Protein AF-A0A7R9VUB7-F1 (afdb_monomer_lite)

Sequence (190 aa):
GGRPLWEADIFDEVYPTSLVRYRFDIENKCFAAPPVTLSARAPEFPSIPQQLSTRMTRFCYPVGTHTDIIAPEGEKGSGPPGSILKIDADNPEHNEVFCFEPYEFPGEVIFVPKVGADVTDPKQEDCGYIINFVTNPHDKTTDLLVFDVEGSGKLEEGPVSRIRLPTFIPHGLHGCWADGVTFDFEQASG

Organism: NCBI:txid2749911

Secondary structure (DSSP, 8-state):
-PPPGGGS-GGGG-PPP--EEEEEETTTTEEEEEEEE--SS-EEEEE--GGGTTS--SEEEEEEESS-----TT---PPPEEEEEEEESS-GGG-EEEEPPTT-EEEEEEEEEPTT--TTSTTSTT-EEEEEEEEETTTTEEEEEEEE-SSSSTTTT--SEEEE-SS-----------TT----HHHHT-

Structure (mmCIF, N/CA/C/O backbone):
data_AF-A0A7R9VUB7-F1
#
_entry.id   AF-A0A7R9VUB7-F1
#
loop_
_atom_site.group_PDB
_atom_site.id
_atom_site.type_symbol
_atom_site.label_atom_id
_atom_site.label_alt_id
_atom_site.label_comp_id
_atom_site.label_asym_id
_atom_site.label_entity_id
_atom_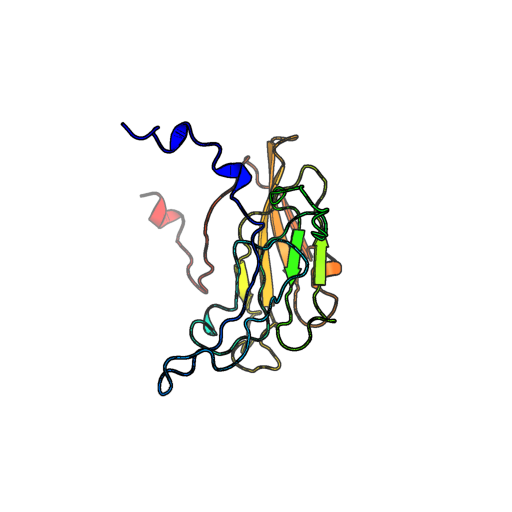site.label_seq_id
_atom_site.pdbx_PDB_ins_code
_atom_site.Cartn_x
_atom_site.Cartn_y
_atom_site.Cartn_z
_atom_site.occupancy
_atom_site.B_iso_or_equiv
_atom_site.auth_seq_id
_atom_site.auth_comp_id
_atom_site.auth_asym_id
_atom_site.auth_atom_id
_atom_site.pdbx_PDB_model_num
ATOM 1 N N . GLY A 1 1 ? 16.445 41.438 -3.288 1.00 45.38 1 GLY A N 1
ATOM 2 C CA . GLY A 1 1 ? 16.347 40.489 -4.408 1.00 45.38 1 GLY A CA 1
ATOM 3 C C . GLY A 1 1 ? 16.535 39.110 -3.839 1.00 45.38 1 GLY A C 1
ATOM 4 O O . GLY A 1 1 ? 17.632 38.826 -3.385 1.00 45.38 1 GLY A O 1
ATOM 5 N N . GLY A 1 2 ? 15.460 38.331 -3.735 1.00 71.69 2 GLY A N 1
ATOM 6 C CA . GLY A 1 2 ? 15.538 36.938 -3.298 1.00 71.69 2 GLY A CA 1
ATOM 7 C C . GLY A 1 2 ? 15.887 36.058 -4.490 1.00 71.69 2 GLY A C 1
ATOM 8 O O . GLY A 1 2 ? 15.390 36.301 -5.590 1.00 71.69 2 GLY A O 1
ATOM 9 N N . ARG A 1 3 ? 16.767 35.083 -4.276 1.00 74.44 3 ARG A N 1
ATOM 10 C CA . ARG A 1 3 ? 17.079 34.053 -5.265 1.00 74.44 3 ARG A CA 1
ATOM 11 C C . ARG A 1 3 ? 15.792 33.271 -5.588 1.00 74.44 3 ARG A C 1
ATOM 13 O O . ARG A 1 3 ? 15.042 32.979 -4.654 1.00 74.44 3 ARG A O 1
ATOM 20 N N . PRO A 1 4 ? 15.486 32.980 -6.860 1.00 73.94 4 PRO A N 1
ATOM 21 C CA . PRO A 1 4 ? 14.283 32.232 -7.190 1.00 73.94 4 PRO A CA 1
ATOM 22 C C . PRO A 1 4 ? 14.353 30.783 -6.687 1.00 73.94 4 PRO A C 1
ATOM 24 O O . PRO A 1 4 ? 15.421 30.177 -6.658 1.00 73.94 4 PRO A O 1
ATOM 27 N N . LEU A 1 5 ? 13.197 30.228 -6.304 1.00 62.31 5 LEU A N 1
ATOM 28 C CA . LEU A 1 5 ? 13.077 28.924 -5.635 1.00 62.31 5 LEU A CA 1
ATOM 29 C C . LEU A 1 5 ? 13.670 27.759 -6.454 1.00 62.31 5 LEU A C 1
ATOM 31 O O . LEU A 1 5 ? 14.198 26.821 -5.878 1.00 62.31 5 LEU A O 1
ATOM 35 N N . TRP A 1 6 ? 13.636 27.838 -7.789 1.00 68.50 6 TRP A N 1
ATOM 36 C CA . TRP A 1 6 ? 14.210 26.818 -8.684 1.00 68.50 6 TRP A CA 1
ATOM 37 C C . TRP A 1 6 ? 15.745 26.822 -8.737 1.00 68.50 6 TRP A C 1
ATOM 39 O O . TRP A 1 6 ? 16.339 25.937 -9.342 1.00 68.50 6 TRP A O 1
ATOM 49 N N . GLU A 1 7 ? 16.394 27.828 -8.149 1.00 72.50 7 GLU A N 1
ATOM 50 C CA . GLU A 1 7 ? 17.847 27.864 -7.966 1.00 72.50 7 GLU A CA 1
ATOM 51 C C . GLU A 1 7 ? 18.263 27.484 -6.538 1.00 72.50 7 GLU A C 1
ATOM 53 O O . GLU A 1 7 ? 19.459 27.394 -6.257 1.00 72.50 7 GLU A O 1
ATOM 58 N N . ALA A 1 8 ? 17.308 27.313 -5.620 1.00 69.81 8 ALA A N 1
ATOM 59 C CA . ALA A 1 8 ? 17.582 26.767 -4.300 1.00 69.81 8 ALA A CA 1
ATOM 60 C C . ALA A 1 8 ? 17.678 25.242 -4.407 1.00 69.81 8 ALA A C 1
ATOM 62 O O . ALA A 1 8 ? 16.852 24.612 -5.068 1.00 69.81 8 ALA A O 1
ATOM 63 N N . ASP A 1 9 ? 18.683 24.654 -3.757 1.00 65.69 9 ASP A N 1
ATOM 64 C CA . ASP A 1 9 ? 18.761 23.203 -3.611 1.00 65.69 9 ASP A CA 1
ATOM 65 C C . ASP A 1 9 ? 17.762 22.764 -2.536 1.00 65.69 9 ASP A C 1
ATOM 67 O O . ASP A 1 9 ? 18.092 22.574 -1.370 1.00 65.69 9 ASP A O 1
ATOM 71 N N . ILE A 1 10 ? 16.487 22.728 -2.923 1.00 65.12 10 ILE A N 1
ATOM 72 C CA . ILE A 1 10 ? 15.384 22.368 -2.028 1.00 65.12 10 ILE A CA 1
ATOM 73 C C . ILE A 1 10 ? 15.385 20.874 -1.698 1.00 65.12 10 ILE A C 1
ATOM 75 O O . ILE A 1 10 ? 14.707 20.466 -0.761 1.00 65.12 10 ILE A O 1
ATOM 79 N N . PHE A 1 11 ? 16.125 20.054 -2.451 1.00 63.88 11 PHE A N 1
ATOM 80 C CA . PHE A 1 11 ? 16.179 18.607 -2.252 1.00 63.88 11 PHE A CA 1
ATOM 81 C C . PHE A 1 11 ? 16.973 18.238 -0.998 1.00 63.88 11 PHE A C 1
ATOM 83 O O . PHE A 1 11 ? 16.621 17.271 -0.324 1.00 63.88 11 PHE A O 1
ATOM 90 N N . ASP A 1 12 ? 17.931 19.080 -0.602 1.00 62.34 12 ASP A N 1
ATOM 91 C CA . ASP A 1 12 ? 18.577 19.011 0.709 1.00 62.34 12 ASP A CA 1
ATOM 92 C C . ASP A 1 12 ? 17.608 19.298 1.871 1.00 62.34 12 ASP A C 1
ATOM 94 O O . ASP A 1 12 ? 17.936 19.032 3.024 1.00 62.34 12 ASP A O 1
ATOM 98 N N . GLU A 1 13 ? 16.408 19.824 1.633 1.00 66.06 13 GLU A N 1
ATOM 99 C CA . GLU A 1 13 ? 15.393 20.059 2.673 1.00 66.06 13 GLU A CA 1
ATOM 100 C C . GLU A 1 13 ? 14.274 19.002 2.663 1.00 66.06 13 GLU A C 1
ATOM 102 O O . GLU A 1 13 ? 13.399 19.015 3.532 1.00 66.06 13 GLU A O 1
ATOM 107 N N . VAL A 1 14 ? 14.301 18.056 1.715 1.00 65.88 14 VAL A N 1
ATOM 108 C CA . VAL A 1 14 ? 13.273 17.015 1.591 1.00 65.88 14 VAL A CA 1
ATOM 109 C C . VAL A 1 14 ? 13.562 15.876 2.563 1.00 65.88 14 VAL A C 1
ATOM 111 O O . VAL A 1 14 ? 14.498 15.091 2.406 1.00 65.88 14 VAL A O 1
ATOM 114 N N . TYR A 1 15 ? 12.709 15.768 3.577 1.00 68.44 15 TYR A N 1
ATOM 115 C CA . TYR A 1 15 ? 12.674 14.609 4.458 1.00 68.44 15 TYR A CA 1
ATOM 116 C C . TYR A 1 15 ? 12.060 13.400 3.736 1.00 68.44 15 TYR A C 1
ATOM 118 O O . TYR A 1 15 ? 11.179 13.582 2.891 1.00 68.44 15 TYR A O 1
ATOM 126 N N . PRO A 1 16 ? 12.475 12.166 4.076 1.00 73.94 16 PRO A N 1
ATOM 127 C CA . PRO A 1 16 ? 11.829 10.968 3.557 1.00 73.94 16 PRO A CA 1
ATOM 128 C C . PRO A 1 16 ? 10.329 10.981 3.858 1.00 73.94 16 PRO A C 1
ATOM 130 O O . PRO A 1 16 ? 9.907 11.420 4.934 1.00 73.94 16 PRO A O 1
ATOM 133 N N . THR A 1 17 ? 9.518 10.469 2.933 1.00 81.94 17 THR A N 1
ATOM 134 C CA . THR A 1 17 ? 8.086 10.303 3.193 1.00 81.94 17 THR A CA 1
ATOM 135 C C . THR A 1 17 ? 7.873 9.343 4.363 1.00 81.94 17 THR A C 1
ATOM 137 O O . THR A 1 17 ? 8.656 8.427 4.607 1.00 81.94 17 THR A O 1
ATOM 140 N N . SER A 1 18 ? 6.824 9.575 5.146 1.00 86.94 18 SER A N 1
ATOM 141 C CA . SER A 1 18 ? 6.462 8.739 6.294 1.00 86.94 18 SER A CA 1
ATOM 142 C C . SER A 1 18 ? 4.947 8.669 6.405 1.00 86.94 18 SER A C 1
ATOM 144 O O . SER A 1 18 ? 4.270 9.686 6.248 1.00 86.94 18 SER A O 1
ATOM 146 N N . LEU A 1 19 ? 4.403 7.491 6.717 1.00 91.00 19 LEU A N 1
ATOM 147 C CA . LEU A 1 19 ? 2.985 7.360 7.039 1.00 91.00 19 LEU A CA 1
ATOM 148 C C . LEU A 1 19 ? 2.795 7.653 8.527 1.00 91.00 19 LEU A C 1
ATOM 150 O O . LEU A 1 19 ? 3.168 6.842 9.373 1.00 91.00 19 LEU A O 1
ATOM 154 N N . VAL A 1 20 ? 2.231 8.817 8.847 1.00 92.62 20 VAL A N 1
ATOM 155 C CA . VAL A 1 20 ? 2.084 9.290 10.230 1.00 92.62 20 VAL A CA 1
ATOM 156 C C . VAL A 1 20 ? 0.611 9.447 10.589 1.00 92.62 20 VAL A C 1
ATOM 158 O O . VAL A 1 20 ? -0.150 10.133 9.906 1.00 92.62 20 VAL A O 1
ATOM 161 N N . ARG A 1 21 ? 0.203 8.839 11.703 1.00 93.19 21 ARG A N 1
ATOM 162 C CA . ARG A 1 21 ? -1.129 8.990 12.286 1.00 93.19 21 ARG A CA 1
ATOM 163 C C . ARG A 1 21 ? -1.134 10.153 13.272 1.00 93.19 21 ARG A C 1
ATOM 165 O O . ARG A 1 21 ? -0.491 10.091 14.320 1.00 93.19 21 ARG A O 1
ATOM 172 N N . TYR A 1 22 ? -1.926 11.175 12.966 1.00 95.56 22 TYR A N 1
ATOM 173 C CA . TYR A 1 22 ? -2.217 12.288 13.867 1.00 95.56 22 TYR A CA 1
ATOM 174 C C . TYR A 1 22 ? -3.582 12.090 14.527 1.00 95.56 22 TYR A C 1
ATOM 176 O O . TYR A 1 22 ? -4.544 11.687 13.874 1.00 95.56 22 TYR A O 1
ATOM 184 N N . ARG A 1 23 ? -3.678 12.384 15.826 1.00 95.56 23 ARG A N 1
ATOM 185 C CA . ARG A 1 23 ? -4.941 12.377 16.575 1.00 95.56 23 ARG A CA 1
ATOM 186 C C . ARG A 1 23 ? -5.158 13.751 17.186 1.00 95.56 23 ARG A C 1
ATOM 188 O O . ARG A 1 23 ? -4.305 14.230 17.929 1.00 95.56 23 ARG A O 1
ATOM 195 N N . PHE A 1 24 ? -6.295 14.363 16.887 1.00 96.94 24 PHE A N 1
ATOM 196 C CA . PHE A 1 24 ? -6.651 15.694 17.368 1.00 96.94 24 PHE A CA 1
ATOM 197 C C . PHE A 1 24 ? -7.813 15.605 18.349 1.00 96.94 24 PHE A C 1
ATOM 199 O O . PHE A 1 24 ? -8.787 14.899 18.096 1.00 96.94 24 PHE A O 1
ATOM 206 N N . ASP A 1 25 ? -7.709 16.347 19.444 1.00 97.19 25 ASP A N 1
ATOM 207 C CA . ASP A 1 25 ? -8.836 16.678 20.302 1.00 97.19 25 ASP A CA 1
ATOM 208 C C . ASP A 1 25 ? -9.382 18.031 19.839 1.00 97.19 25 ASP A C 1
ATOM 210 O O . ASP A 1 25 ? -8.728 19.071 19.971 1.00 97.19 25 ASP A O 1
ATOM 214 N N . ILE A 1 26 ? -10.568 18.000 19.234 1.00 97.19 26 ILE A N 1
ATOM 215 C CA . ILE A 1 26 ? -11.195 19.187 18.648 1.00 97.19 26 ILE A CA 1
ATOM 216 C C . ILE A 1 26 ? -11.670 20.150 19.745 1.00 97.19 26 ILE A C 1
ATOM 218 O O . ILE A 1 26 ? -11.579 21.366 19.564 1.00 97.19 26 ILE A O 1
ATOM 222 N N . GLU A 1 27 ? -12.140 19.632 20.884 1.00 97.69 27 GLU A N 1
ATOM 223 C CA . GLU A 1 27 ? -12.648 20.445 21.994 1.00 97.69 27 GLU A CA 1
ATOM 224 C C . GLU A 1 27 ? -11.506 21.217 22.655 1.00 97.69 27 GLU A C 1
ATOM 226 O O . GLU A 1 27 ? -11.587 22.436 22.837 1.00 97.69 27 GLU A O 1
ATOM 231 N N . ASN A 1 28 ? -10.403 20.520 22.935 1.00 97.06 28 ASN A N 1
ATOM 232 C CA . ASN A 1 28 ? -9.230 21.086 23.597 1.00 97.06 28 ASN A CA 1
ATOM 233 C C . ASN A 1 28 ? -8.225 21.733 22.628 1.00 97.06 28 ASN A C 1
ATOM 235 O O . ASN A 1 28 ? -7.255 22.350 23.072 1.00 97.06 28 ASN A O 1
ATOM 239 N N . LYS A 1 29 ? -8.469 21.646 21.312 1.00 97.31 29 LYS A N 1
ATOM 240 C CA . LYS A 1 29 ? -7.649 22.237 20.236 1.00 97.31 29 LYS A CA 1
ATOM 241 C C . LYS A 1 29 ? -6.176 21.829 20.320 1.00 97.31 29 LYS A C 1
ATOM 243 O O . LYS A 1 29 ? -5.277 22.648 20.122 1.00 97.31 29 LYS A O 1
ATOM 248 N N . CYS A 1 30 ? -5.928 20.564 20.628 1.00 96.56 30 CYS A N 1
ATOM 249 C CA . CYS A 1 30 ? -4.588 20.021 20.811 1.00 96.56 30 CYS A CA 1
ATOM 250 C C . CYS A 1 30 ? -4.467 18.624 20.192 1.00 96.56 30 CYS A C 1
ATOM 252 O O . CYS A 1 30 ? -5.431 18.058 19.673 1.00 96.56 30 CYS A O 1
ATOM 254 N N . PHE A 1 31 ? -3.262 18.057 20.226 1.00 96.50 31 PHE A N 1
ATOM 255 C CA . PHE A 1 31 ? -3.084 16.644 19.915 1.00 96.50 31 PHE A CA 1
ATOM 256 C C . PHE A 1 31 ? -3.652 15.792 21.051 1.00 96.50 31 PHE A C 1
ATOM 258 O O . PHE A 1 31 ? -3.266 15.962 22.206 1.00 96.50 31 PHE A O 1
ATOM 265 N N . ALA A 1 32 ? -4.526 14.844 20.715 1.00 97.06 32 ALA A N 1
ATOM 266 C CA . ALA A 1 32 ? -5.063 13.877 21.673 1.00 97.06 32 ALA A CA 1
ATOM 267 C C . ALA A 1 32 ? -4.009 12.832 22.089 1.00 97.06 32 ALA A C 1
ATOM 269 O O . ALA A 1 32 ? -4.107 12.223 23.149 1.00 97.06 32 ALA A O 1
ATOM 270 N N . ALA A 1 33 ? -3.003 12.609 21.239 1.00 96.00 33 ALA A N 1
ATOM 271 C CA . ALA A 1 33 ? -1.844 11.763 21.497 1.00 96.00 33 ALA A CA 1
ATOM 272 C C . ALA A 1 33 ? -0.663 12.224 20.621 1.00 96.00 33 ALA A C 1
ATOM 274 O O . ALA A 1 33 ? -0.902 12.848 19.581 1.00 96.00 33 ALA A O 1
ATOM 275 N N . PRO A 1 34 ? 0.593 11.906 20.986 1.00 95.50 34 PRO A N 1
ATOM 276 C CA . PRO A 1 34 ? 1.739 12.128 20.108 1.00 95.50 34 PRO A CA 1
ATOM 277 C C . PRO A 1 34 ? 1.536 11.473 18.726 1.00 95.50 34 PRO A C 1
ATOM 279 O O . PRO A 1 34 ? 0.935 10.396 18.663 1.00 95.50 34 PRO A O 1
ATOM 282 N N . PRO A 1 35 ? 2.020 12.086 17.628 1.00 94.00 35 PRO A N 1
ATOM 283 C CA . PRO A 1 35 ? 1.989 11.467 16.305 1.00 94.00 35 PRO A CA 1
ATOM 284 C C . PRO A 1 35 ? 2.690 10.105 16.306 1.00 94.00 35 PRO A C 1
ATOM 286 O O . PRO A 1 35 ? 3.733 9.946 16.940 1.00 94.00 35 PRO A O 1
ATOM 289 N N . VAL A 1 36 ? 2.126 9.136 15.585 1.00 91.56 36 VAL A N 1
ATOM 290 C CA . VAL A 1 36 ? 2.659 7.767 15.509 1.00 91.56 36 VAL A CA 1
ATOM 291 C C . VAL A 1 36 ? 3.018 7.440 14.066 1.00 91.56 36 VAL A C 1
ATOM 293 O O . VAL A 1 36 ? 2.148 7.470 13.196 1.00 91.56 36 VAL A O 1
ATOM 296 N N . THR A 1 37 ? 4.282 7.111 13.811 1.00 90.94 37 THR A N 1
ATOM 297 C CA . THR A 1 37 ? 4.733 6.592 12.513 1.00 90.94 37 THR A CA 1
ATOM 298 C C . THR A 1 37 ? 4.302 5.134 12.362 1.00 90.94 37 THR A C 1
ATOM 300 O O . THR A 1 37 ? 4.534 4.328 13.259 1.00 90.94 37 THR A O 1
ATOM 303 N N . LEU A 1 38 ? 3.660 4.805 11.241 1.00 90.75 38 LEU A N 1
ATOM 304 C CA . LEU A 1 38 ? 3.069 3.489 10.969 1.00 90.75 38 LEU A CA 1
ATOM 305 C C . LEU A 1 38 ? 3.916 2.612 10.033 1.00 90.75 38 LEU A C 1
ATOM 307 O O . LEU A 1 38 ? 3.644 1.422 9.908 1.00 90.75 38 LEU A O 1
ATOM 311 N N . SER A 1 39 ? 4.926 3.177 9.366 1.00 85.81 39 SER A N 1
ATOM 312 C CA . SER A 1 39 ? 5.769 2.467 8.399 1.00 85.81 39 SER A CA 1
ATOM 313 C C . SER A 1 39 ? 7.253 2.544 8.765 1.00 85.81 39 SER A C 1
ATOM 315 O O . SER A 1 39 ? 7.740 3.585 9.200 1.00 85.81 39 SER A O 1
ATOM 317 N N . ALA A 1 40 ? 7.984 1.448 8.542 1.00 80.06 40 ALA A N 1
ATOM 318 C CA . ALA A 1 40 ? 9.451 1.414 8.636 1.00 80.06 40 ALA A CA 1
ATOM 319 C C . ALA A 1 40 ? 10.150 1.822 7.318 1.00 80.06 40 ALA A C 1
ATOM 321 O O . ALA A 1 40 ? 11.327 2.177 7.304 1.00 80.06 40 ALA A O 1
ATOM 322 N N . ARG A 1 41 ? 9.413 1.787 6.202 1.00 85.19 41 ARG A N 1
ATOM 323 C CA . ARG A 1 41 ? 9.842 2.250 4.872 1.00 85.19 41 ARG A CA 1
ATOM 324 C C . ARG A 1 41 ? 9.203 3.588 4.544 1.00 85.19 41 ARG A C 1
ATOM 326 O O . ARG A 1 41 ? 8.153 3.894 5.111 1.00 85.19 41 ARG A O 1
ATOM 333 N N . ALA A 1 42 ? 9.802 4.337 3.615 1.00 88.19 42 ALA A N 1
ATOM 334 C CA . ALA A 1 42 ? 9.186 5.534 3.047 1.00 88.19 42 ALA A CA 1
ATOM 335 C C . ALA A 1 42 ? 8.006 5.124 2.158 1.00 88.19 42 ALA A C 1
ATOM 337 O O . ALA A 1 42 ? 8.246 4.551 1.090 1.00 88.19 42 ALA A O 1
ATOM 338 N N . PRO A 1 43 ? 6.753 5.359 2.590 1.00 91.31 43 PRO A N 1
ATOM 339 C CA . PRO A 1 43 ? 5.584 4.966 1.833 1.00 91.31 43 PRO A CA 1
ATOM 340 C C . PRO A 1 43 ? 5.098 6.114 0.938 1.00 91.31 43 PRO A C 1
ATOM 342 O O . PRO A 1 43 ? 5.343 7.292 1.213 1.00 91.31 43 PRO A O 1
ATOM 345 N N . GLU A 1 44 ? 4.354 5.769 -0.101 1.00 92.19 44 GLU A N 1
ATOM 346 C CA . GLU A 1 44 ? 3.560 6.681 -0.930 1.00 92.19 44 GLU A CA 1
ATOM 347 C C . GLU A 1 44 ? 2.342 5.912 -1.474 1.00 92.19 44 GLU A C 1
ATOM 349 O O . GLU A 1 44 ? 2.234 4.699 -1.280 1.00 92.19 44 GLU A O 1
ATOM 354 N N . PHE A 1 45 ? 1.411 6.607 -2.124 1.00 95.06 45 PHE A N 1
ATOM 355 C CA . PHE A 1 45 ? 0.196 6.070 -2.731 1.00 95.06 45 PHE A CA 1
ATOM 356 C C . PHE A 1 45 ? -0.564 5.109 -1.798 1.00 95.06 45 PHE A C 1
ATOM 358 O O . PHE A 1 45 ? -0.760 3.941 -2.141 1.00 95.06 45 PHE A O 1
ATOM 365 N N . PRO A 1 46 ? -0.949 5.553 -0.581 1.00 95.19 46 PRO A N 1
ATOM 366 C CA . PRO A 1 46 ? -1.650 4.697 0.364 1.00 95.19 46 PRO A CA 1
ATOM 367 C C . PRO A 1 46 ? -3.034 4.322 -0.164 1.00 95.19 46 PRO A C 1
ATOM 369 O O . PRO A 1 46 ? -3.823 5.186 -0.543 1.00 95.19 46 PRO A O 1
ATOM 372 N N . SER A 1 47 ? -3.349 3.032 -0.105 1.00 96.25 47 SER A N 1
ATOM 373 C CA . SER A 1 47 ? -4.642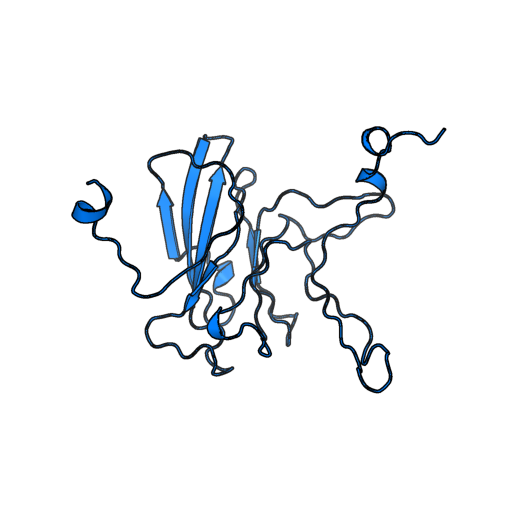 2.485 -0.508 1.00 96.25 47 SER A CA 1
ATOM 374 C C . SER A 1 47 ? -5.346 1.824 0.672 1.00 96.25 47 SER A C 1
ATOM 376 O O . SER A 1 47 ? -4.708 1.211 1.527 1.00 96.25 47 SER A O 1
ATOM 378 N N . ILE A 1 48 ? -6.669 1.936 0.726 1.00 97.25 48 ILE A N 1
ATOM 379 C CA . ILE A 1 48 ? -7.537 1.269 1.708 1.00 97.25 48 ILE A CA 1
ATOM 380 C C . ILE A 1 48 ? -8.760 0.704 0.977 1.00 97.25 48 ILE A C 1
ATOM 382 O O . ILE A 1 48 ? -9.070 1.175 -0.123 1.00 97.25 48 ILE A O 1
ATOM 386 N N . PRO A 1 49 ? -9.513 -0.240 1.571 1.00 96.50 49 PRO A N 1
ATOM 387 C CA . PRO A 1 49 ? -10.819 -0.604 1.037 1.00 96.50 49 PRO A CA 1
ATOM 388 C C . PRO A 1 49 ? -11.703 0.643 0.892 1.00 96.50 49 PRO A C 1
ATOM 390 O O . PRO A 1 49 ? -11.945 1.367 1.860 1.00 96.50 49 PRO A O 1
ATOM 393 N N . GLN A 1 50 ? -12.195 0.916 -0.320 1.00 94.50 50 GLN A N 1
ATOM 394 C CA . GLN A 1 50 ? -12.933 2.151 -0.623 1.00 94.50 50 GLN A CA 1
ATOM 395 C C . GLN A 1 50 ? -14.185 2.319 0.258 1.00 94.50 50 GLN A C 1
ATOM 397 O O . GLN A 1 50 ? -14.539 3.434 0.640 1.00 94.50 50 GLN A O 1
ATOM 402 N N . GLN A 1 51 ? -14.828 1.209 0.628 1.00 95.12 51 GLN A N 1
ATOM 403 C CA . GLN A 1 51 ? -15.999 1.137 1.507 1.00 95.12 51 GLN A CA 1
ATOM 404 C C . GLN A 1 51 ? -15.716 1.652 2.927 1.00 95.12 51 GLN A C 1
ATOM 406 O O . GLN A 1 51 ? -16.640 2.064 3.633 1.00 95.12 51 GLN A O 1
ATOM 411 N N . LEU A 1 52 ? -14.446 1.647 3.339 1.00 96.75 52 LEU A N 1
ATOM 412 C CA . LEU A 1 52 ? -13.984 2.174 4.618 1.00 96.75 52 LEU A CA 1
ATOM 413 C C . LEU A 1 52 ? -13.473 3.614 4.530 1.00 96.75 52 LEU A C 1
ATOM 415 O O . LEU A 1 52 ? -13.034 4.165 5.539 1.00 96.75 52 LEU A O 1
ATOM 419 N N . SER A 1 53 ? -13.563 4.268 3.368 1.00 95.62 53 SER A N 1
ATOM 420 C CA . SER A 1 53 ? -13.272 5.697 3.275 1.00 95.62 53 SER A CA 1
ATOM 421 C C . SER A 1 53 ? -14.092 6.463 4.317 1.00 95.62 53 SER A C 1
ATOM 423 O O . SER A 1 53 ? -15.293 6.230 4.468 1.00 95.62 53 SER A O 1
ATOM 425 N N . THR A 1 54 ? -13.437 7.361 5.060 1.00 95.62 54 THR A N 1
ATOM 426 C CA . THR A 1 54 ? -13.991 8.117 6.207 1.00 95.62 54 THR A CA 1
ATOM 427 C C . THR A 1 54 ? -14.346 7.295 7.458 1.00 95.62 54 THR A C 1
ATOM 429 O O . THR A 1 54 ? -14.897 7.842 8.414 1.00 95.62 54 THR A O 1
ATOM 432 N N . ARG A 1 55 ? -14.008 6.003 7.496 1.00 95.75 55 ARG A N 1
ATOM 433 C CA . ARG A 1 55 ? -14.178 5.118 8.657 1.00 95.75 55 ARG A CA 1
ATOM 434 C C . ARG A 1 55 ? -12.822 4.749 9.252 1.00 95.75 55 ARG A C 1
ATOM 436 O O . ARG A 1 55 ? -11.773 5.038 8.684 1.00 95.75 55 ARG A O 1
ATOM 443 N N . MET A 1 56 ? -12.850 4.144 10.436 1.00 93.75 56 MET A N 1
ATOM 444 C CA . MET A 1 56 ? -11.644 3.576 11.030 1.00 93.75 56 MET A CA 1
ATOM 445 C C . MET A 1 56 ? -11.179 2.386 10.185 1.00 93.75 56 MET A C 1
ATOM 447 O O . MET A 1 56 ? -11.990 1.518 9.873 1.00 93.75 56 MET A O 1
ATOM 451 N N . THR A 1 57 ? -9.895 2.374 9.836 1.00 95.12 57 THR A N 1
ATOM 452 C CA . THR A 1 57 ? -9.228 1.296 9.098 1.00 95.12 57 THR A CA 1
ATOM 453 C C . THR A 1 57 ? -8.029 0.802 9.893 1.00 95.12 57 THR A C 1
ATOM 455 O O . THR A 1 57 ? -7.279 1.602 10.477 1.00 95.12 57 THR A O 1
ATOM 458 N N . ARG A 1 58 ? -7.838 -0.512 9.902 1.00 95.94 58 ARG A N 1
ATOM 459 C CA . ARG A 1 58 ? -6.652 -1.175 10.434 1.00 95.94 58 ARG A CA 1
ATOM 460 C C . ARG A 1 58 ? -5.576 -1.316 9.366 1.00 95.94 58 ARG A C 1
ATOM 462 O O . ARG A 1 58 ? -4.417 -1.030 9.654 1.00 95.94 58 ARG A O 1
ATOM 469 N N . PHE A 1 59 ? -5.944 -1.718 8.154 1.00 97.69 59 PHE A N 1
ATOM 470 C CA . PHE A 1 59 ? -4.993 -2.015 7.090 1.00 97.69 59 PHE A CA 1
ATOM 471 C C . PHE A 1 59 ? -4.836 -0.854 6.106 1.00 97.69 59 PHE A C 1
ATOM 473 O O . PHE A 1 59 ? -5.791 -0.155 5.769 1.00 97.69 59 PHE A O 1
ATOM 480 N N . CYS A 1 60 ? -3.607 -0.652 5.638 1.00 97.06 60 CYS A N 1
ATOM 481 C CA . CYS A 1 60 ? -3.262 0.301 4.586 1.00 97.06 60 CYS A CA 1
ATOM 482 C C . CYS A 1 60 ? -2.220 -0.319 3.651 1.00 97.06 60 CYS A C 1
ATOM 484 O O . CYS A 1 60 ? -1.283 -0.967 4.116 1.00 97.06 60 CYS A O 1
ATOM 486 N N . TYR A 1 61 ? -2.369 -0.095 2.348 1.00 97.88 61 TYR A N 1
ATOM 487 C CA . TYR A 1 61 ? -1.550 -0.703 1.301 1.00 97.88 61 TYR A CA 1
ATOM 488 C C . TYR A 1 61 ? -0.836 0.363 0.461 1.00 97.88 61 TYR A C 1
ATOM 490 O O . TYR A 1 61 ? -1.314 0.708 -0.620 1.00 97.88 61 TYR A O 1
ATOM 498 N N . PRO A 1 62 ? 0.258 0.961 0.956 1.00 96.69 62 PRO A N 1
ATOM 499 C CA . PRO A 1 62 ? 1.084 1.858 0.158 1.00 96.69 62 PRO A CA 1
ATOM 500 C C . PRO A 1 62 ? 2.131 1.095 -0.666 1.00 96.69 62 PRO A C 1
ATOM 502 O O . PRO A 1 62 ? 2.510 -0.037 -0.347 1.00 96.69 62 PRO A O 1
ATOM 505 N N . VAL A 1 63 ? 2.684 1.762 -1.678 1.00 95.94 63 VAL A N 1
ATOM 506 C CA . VAL A 1 63 ? 4.012 1.390 -2.186 1.00 95.94 63 VAL A CA 1
ATOM 507 C C . VAL A 1 63 ? 5.092 1.938 -1.266 1.00 95.94 63 VAL A C 1
ATOM 509 O O . VAL A 1 63 ? 4.889 2.938 -0.580 1.00 95.94 63 VAL A O 1
ATOM 512 N N . GLY A 1 64 ? 6.258 1.303 -1.260 1.00 93.44 64 GLY A N 1
ATOM 513 C CA . GLY A 1 64 ? 7.411 1.750 -0.486 1.00 93.44 64 GLY A CA 1
ATOM 514 C C . GLY A 1 64 ? 8.734 1.555 -1.213 1.00 93.44 64 GLY A C 1
ATOM 515 O O . GLY A 1 64 ? 8.810 0.888 -2.245 1.00 93.44 64 GLY A O 1
ATOM 516 N N . THR A 1 65 ? 9.806 2.106 -0.656 1.00 89.69 65 THR A N 1
ATOM 517 C CA . THR A 1 65 ? 11.188 1.919 -1.134 1.00 89.69 65 THR A CA 1
ATOM 518 C C . THR A 1 65 ? 11.675 0.466 -1.015 1.00 89.69 65 THR A C 1
ATOM 520 O O . THR A 1 65 ? 11.184 -0.284 -0.174 1.00 89.69 65 THR A O 1
ATOM 523 N N . HIS A 1 66 ? 12.667 0.052 -1.822 1.00 82.38 66 HIS A N 1
ATOM 524 C CA . HIS A 1 66 ? 13.266 -1.305 -1.777 1.00 82.38 66 HIS A CA 1
ATOM 525 C C . HIS A 1 66 ? 13.824 -1.704 -0.407 1.00 82.38 66 HIS A C 1
ATOM 527 O O . HIS A 1 66 ? 13.756 -2.874 -0.033 1.00 82.38 66 HIS A O 1
ATOM 533 N N . THR A 1 67 ? 14.401 -0.750 0.320 1.00 73.75 67 THR A N 1
ATOM 534 C CA . THR A 1 67 ? 15.023 -0.968 1.628 1.00 73.75 67 THR A CA 1
ATOM 535 C C . THR A 1 67 ? 14.280 -0.215 2.718 1.00 73.75 67 THR A C 1
ATOM 537 O O . THR A 1 67 ? 13.660 0.826 2.467 1.00 73.75 67 THR A O 1
ATOM 540 N N . ASP A 1 68 ? 14.405 -0.723 3.941 1.00 65.19 68 ASP A N 1
ATOM 541 C CA . ASP A 1 68 ? 14.077 0.029 5.147 1.00 65.19 68 ASP A CA 1
ATOM 542 C C . ASP A 1 68 ? 14.955 1.280 5.208 1.00 65.19 68 ASP A C 1
ATOM 544 O O . ASP A 1 68 ? 16.144 1.237 4.872 1.00 65.19 68 ASP A O 1
ATOM 548 N N . ILE A 1 69 ? 14.373 2.411 5.606 1.00 59.81 69 ILE A N 1
ATOM 549 C CA . ILE A 1 69 ? 15.151 3.633 5.793 1.00 59.81 69 ILE A CA 1
ATOM 550 C C . ILE A 1 69 ? 15.635 3.653 7.239 1.00 59.81 69 ILE A C 1
ATOM 552 O O . ILE A 1 69 ? 14.895 3.996 8.156 1.00 59.81 69 ILE A O 1
ATOM 556 N N . ILE A 1 70 ? 16.912 3.331 7.429 1.00 53.53 70 ILE A N 1
ATOM 557 C CA . ILE A 1 70 ? 17.693 3.829 8.562 1.00 53.53 70 ILE A CA 1
ATOM 558 C C . ILE A 1 70 ? 18.522 4.964 7.983 1.00 53.53 70 ILE A C 1
ATOM 560 O O . ILE A 1 70 ? 19.567 4.697 7.404 1.00 53.53 70 ILE A O 1
ATOM 564 N N . ALA A 1 71 ? 18.045 6.207 8.054 1.00 50.97 71 ALA A N 1
ATOM 565 C CA . ALA A 1 71 ? 18.829 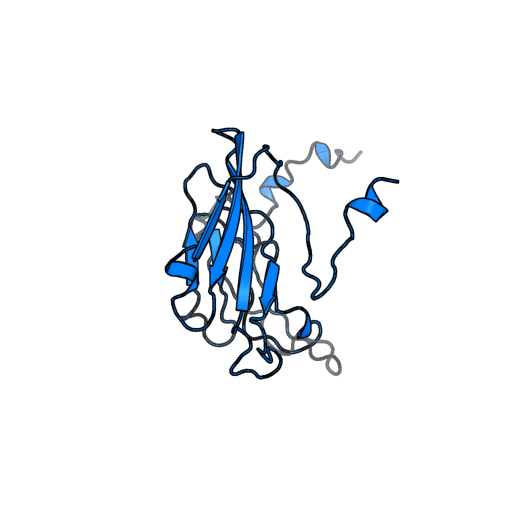7.338 7.565 1.00 50.97 71 ALA A CA 1
ATOM 566 C C . ALA A 1 71 ? 20.101 7.477 8.429 1.00 50.97 71 ALA A C 1
ATOM 568 O O . ALA A 1 71 ? 19.974 7.735 9.632 1.00 50.97 71 ALA A O 1
ATOM 569 N N . PRO A 1 72 ? 21.319 7.304 7.877 1.00 47.34 72 PRO A N 1
ATOM 570 C CA . PRO A 1 72 ? 22.535 7.746 8.551 1.00 47.34 72 PRO A CA 1
ATOM 571 C C . PRO A 1 72 ? 22.477 9.265 8.769 1.00 47.34 72 PRO A C 1
ATOM 573 O O . PRO A 1 72 ? 21.853 9.982 7.982 1.00 47.34 72 PRO A O 1
ATOM 576 N N . GLU A 1 73 ? 23.139 9.783 9.809 1.00 47.94 73 GLU A N 1
ATOM 577 C CA . GLU A 1 73 ? 23.275 11.236 9.991 1.00 47.94 73 GLU A CA 1
ATOM 578 C C . GLU A 1 73 ? 23.871 11.873 8.722 1.00 47.94 73 GLU A C 1
ATOM 580 O O . GLU A 1 73 ? 25.044 11.677 8.410 1.00 47.94 73 GLU A O 1
ATOM 585 N N . GLY A 1 74 ? 23.056 12.643 7.995 1.00 52.66 74 GLY A N 1
ATOM 586 C CA . GLY A 1 74 ? 23.490 13.435 6.842 1.00 52.66 74 GLY A CA 1
ATOM 587 C C . GLY A 1 74 ? 23.048 12.936 5.463 1.00 52.66 74 GLY A C 1
ATOM 588 O O . GLY A 1 74 ? 23.203 13.696 4.511 1.00 52.66 74 GLY A O 1
ATOM 589 N N . GLU A 1 75 ? 22.454 11.745 5.329 1.00 54.34 75 GLU A N 1
ATOM 590 C CA . GLU A 1 75 ? 21.864 11.297 4.054 1.00 54.34 75 GLU A CA 1
ATOM 591 C C . GLU A 1 75 ? 20.360 11.615 3.994 1.00 54.34 75 GLU A C 1
ATOM 593 O O . GLU A 1 75 ? 19.634 11.457 4.979 1.00 54.34 75 GLU A O 1
ATOM 598 N N . LYS A 1 76 ? 19.891 12.107 2.838 1.00 53.91 76 LYS A N 1
ATOM 599 C CA . LYS A 1 76 ? 18.517 12.592 2.626 1.00 53.91 76 LYS A CA 1
ATOM 600 C C . LYS A 1 76 ? 17.916 12.007 1.350 1.00 53.91 76 LYS A C 1
ATOM 602 O O . LYS A 1 76 ? 18.628 11.765 0.380 1.00 53.91 76 LYS A O 1
ATOM 607 N N . GLY A 1 77 ? 16.596 11.832 1.357 1.00 57.28 77 GLY A N 1
ATOM 608 C CA . GLY A 1 77 ? 15.807 11.387 0.207 1.00 57.28 77 GLY A CA 1
ATOM 609 C C . GLY A 1 77 ? 15.198 9.992 0.361 1.00 57.28 77 GLY A C 1
ATOM 610 O O . GLY A 1 77 ? 15.680 9.150 1.117 1.00 57.28 77 GLY A O 1
ATOM 611 N N . SER A 1 78 ? 14.106 9.756 -0.363 1.00 63.81 78 SER A N 1
ATOM 612 C CA . SER A 1 78 ? 13.542 8.426 -0.588 1.00 63.81 78 SER A CA 1
ATOM 613 C C . SER A 1 78 ? 14.042 7.885 -1.927 1.00 63.81 78 SER A C 1
ATOM 615 O O . SER A 1 78 ? 14.095 8.603 -2.927 1.00 63.81 78 SER A O 1
ATOM 617 N N . GLY A 1 79 ? 14.413 6.604 -1.957 1.00 72.31 79 GLY A N 1
ATOM 618 C CA . GLY A 1 79 ? 14.592 5.894 -3.221 1.00 72.31 79 GLY A CA 1
ATOM 619 C C . GLY A 1 79 ? 13.277 5.830 -4.014 1.00 72.31 79 GLY A C 1
ATOM 620 O O . GLY A 1 79 ? 12.208 6.130 -3.474 1.00 72.31 79 GLY A O 1
ATOM 621 N N . PRO A 1 80 ? 13.317 5.427 -5.292 1.00 81.69 80 PRO A N 1
ATOM 622 C CA . PRO A 1 80 ? 12.093 5.169 -6.039 1.00 81.69 80 PRO A CA 1
ATOM 623 C C . PRO A 1 80 ? 11.259 4.058 -5.365 1.00 81.69 80 PRO A C 1
ATOM 625 O O . PRO A 1 80 ? 11.824 3.194 -4.681 1.00 81.69 80 PRO A O 1
ATOM 628 N N . PRO A 1 81 ? 9.925 4.047 -5.561 1.00 89.06 81 PRO A N 1
ATOM 629 C CA . PRO A 1 81 ? 9.088 2.929 -5.148 1.00 89.06 81 PRO A CA 1
ATOM 630 C C . PRO A 1 81 ? 9.599 1.623 -5.751 1.00 89.06 81 PRO A C 1
ATOM 632 O O . PRO A 1 81 ? 9.918 1.559 -6.935 1.00 89.06 81 PRO A O 1
ATOM 635 N N . GLY A 1 82 ? 9.662 0.588 -4.929 1.00 93.88 82 GLY A N 1
ATOM 636 C CA . GLY A 1 82 ? 10.249 -0.703 -5.278 1.00 93.88 82 GLY A CA 1
ATOM 637 C C . GLY A 1 82 ? 9.709 -1.870 -4.461 1.00 93.88 82 GLY A C 1
ATOM 638 O O . GLY A 1 82 ? 10.196 -2.995 -4.545 1.00 93.88 82 GLY A O 1
ATOM 639 N N . SER A 1 83 ? 8.696 -1.603 -3.644 1.00 95.81 83 SER A N 1
ATOM 640 C CA . SER A 1 83 ? 7.993 -2.590 -2.841 1.00 95.81 83 SER A CA 1
ATOM 641 C C . SER A 1 83 ? 6.526 -2.211 -2.688 1.00 95.81 83 SER A C 1
ATOM 643 O O . SER A 1 83 ? 6.152 -1.052 -2.883 1.00 95.81 83 SER A O 1
ATOM 645 N N . ILE A 1 84 ? 5.709 -3.189 -2.317 1.00 97.62 84 ILE A N 1
ATOM 646 C CA . ILE A 1 84 ? 4.361 -2.983 -1.785 1.00 97.62 84 ILE A CA 1
ATOM 647 C C . ILE A 1 84 ? 4.388 -3.348 -0.306 1.00 97.62 84 ILE A C 1
ATOM 649 O O . ILE A 1 84 ? 5.040 -4.320 0.081 1.00 97.62 84 ILE A O 1
ATOM 653 N N . LEU A 1 85 ? 3.682 -2.568 0.508 1.00 97.25 85 LEU A N 1
ATOM 654 C CA . LEU A 1 85 ? 3.558 -2.777 1.945 1.00 97.25 85 LEU A CA 1
ATOM 655 C C . LEU A 1 85 ? 2.105 -3.131 2.280 1.00 97.25 85 LEU A C 1
ATOM 657 O O . LEU A 1 85 ? 1.184 -2.531 1.730 1.00 97.25 85 LEU A O 1
ATOM 661 N N . LYS A 1 86 ? 1.896 -4.042 3.230 1.00 97.81 86 LYS A N 1
ATOM 662 C CA . LYS A 1 86 ? 0.642 -4.164 3.984 1.00 97.81 86 LYS A CA 1
ATOM 663 C C . LYS A 1 86 ? 0.939 -3.698 5.398 1.00 97.81 86 LYS A C 1
ATOM 665 O O . LYS A 1 86 ? 1.685 -4.345 6.126 1.00 97.81 86 LYS A O 1
ATOM 670 N N . ILE A 1 87 ? 0.390 -2.548 5.761 1.00 97.06 87 ILE A N 1
ATOM 671 C CA . ILE A 1 87 ? 0.573 -1.949 7.079 1.00 97.06 87 ILE A CA 1
ATOM 672 C C . ILE A 1 87 ? -0.614 -2.336 7.953 1.00 97.06 87 ILE A C 1
ATOM 674 O O . ILE A 1 87 ? -1.743 -1.953 7.650 1.00 97.06 87 ILE A O 1
ATOM 678 N N . ASP A 1 88 ? -0.352 -3.051 9.043 1.00 96.38 88 ASP A N 1
ATOM 679 C CA . ASP A 1 88 ? -1.286 -3.297 10.136 1.00 96.38 88 ASP A CA 1
ATOM 680 C C . ASP A 1 88 ? -1.106 -2.198 11.188 1.00 96.38 88 ASP A C 1
ATOM 682 O O . ASP A 1 88 ? -0.187 -2.202 12.009 1.00 96.38 88 ASP A O 1
ATOM 686 N N . ALA A 1 89 ? -1.991 -1.207 11.151 1.00 93.88 89 ALA A N 1
ATOM 687 C CA . ALA A 1 89 ? -1.876 -0.031 11.996 1.00 93.88 89 ALA A CA 1
ATOM 688 C C . ALA A 1 89 ? -2.268 -0.271 13.466 1.00 93.88 89 ALA A C 1
ATOM 690 O O . ALA A 1 89 ? -2.187 0.675 14.263 1.00 93.88 89 ALA A O 1
ATOM 691 N N . ASP A 1 90 ? -2.701 -1.488 13.806 1.00 93.50 90 ASP A N 1
ATOM 692 C CA . ASP A 1 90 ? -2.986 -1.924 15.173 1.00 93.50 90 ASP A CA 1
ATOM 693 C C . ASP A 1 90 ? -1.880 -2.842 15.718 1.00 93.50 90 ASP A C 1
ATOM 695 O O . ASP A 1 90 ? -1.584 -2.769 16.910 1.00 93.50 90 ASP A O 1
ATOM 699 N N . ASN A 1 91 ? -1.241 -3.649 14.860 1.00 93.38 91 ASN A N 1
ATOM 700 C CA . ASN A 1 91 ? -0.160 -4.579 15.219 1.00 93.38 91 ASN A CA 1
ATOM 701 C C . ASN A 1 91 ? 1.026 -4.430 14.241 1.00 93.38 91 ASN A C 1
ATOM 703 O O . ASN A 1 91 ? 1.147 -5.216 13.299 1.00 93.38 91 ASN A O 1
ATOM 707 N N . PRO A 1 92 ? 1.904 -3.425 14.425 1.00 90.56 92 PRO A N 1
ATOM 708 C CA . PRO A 1 92 ? 2.999 -3.129 13.494 1.00 90.56 92 PRO A CA 1
ATOM 709 C C . PRO A 1 92 ? 3.980 -4.288 13.253 1.00 90.56 92 PRO A C 1
ATOM 711 O O . PRO A 1 92 ? 4.672 -4.313 12.237 1.00 90.56 92 PRO A O 1
ATOM 714 N N . GLU A 1 93 ? 4.058 -5.247 14.176 1.00 91.94 93 GLU A N 1
ATOM 715 C CA . GLU A 1 93 ? 4.833 -6.484 14.050 1.00 91.94 93 GLU A CA 1
ATOM 716 C C . GLU A 1 93 ? 4.300 -7.442 12.972 1.00 91.94 93 GLU A C 1
ATOM 718 O O . GLU A 1 93 ? 5.005 -8.372 12.591 1.00 91.94 93 GLU A O 1
ATOM 723 N N . HIS A 1 94 ? 3.078 -7.214 12.482 1.00 94.69 94 HIS A N 1
ATOM 724 C CA . HIS A 1 94 ? 2.451 -7.962 11.392 1.00 94.69 94 HIS A CA 1
ATOM 725 C C . HIS A 1 94 ? 2.493 -7.221 10.051 1.00 94.69 94 HIS A C 1
ATOM 727 O O . HIS A 1 94 ? 1.805 -7.622 9.114 1.00 94.69 94 HIS A O 1
ATOM 733 N N . ASN A 1 95 ? 3.259 -6.132 9.943 1.00 95.56 95 ASN A N 1
ATOM 734 C CA . ASN A 1 95 ? 3.481 -5.487 8.655 1.00 95.56 95 ASN A CA 1
ATOM 735 C C . ASN A 1 95 ? 4.158 -6.464 7.683 1.00 95.56 95 ASN A C 1
ATOM 737 O O . ASN A 1 95 ? 5.140 -7.110 8.041 1.00 95.56 95 ASN A O 1
ATOM 741 N N . GLU A 1 96 ? 3.674 -6.512 6.445 1.00 97.12 96 GLU A N 1
ATOM 742 C CA . GLU A 1 96 ? 4.211 -7.380 5.391 1.00 97.12 96 GLU A CA 1
ATOM 743 C C . GLU A 1 96 ? 4.805 -6.544 4.264 1.00 97.12 96 GLU A C 1
ATOM 745 O O . GLU A 1 96 ? 4.334 -5.433 3.979 1.00 97.12 96 GLU A O 1
ATOM 750 N N . VAL A 1 97 ? 5.816 -7.093 3.588 1.00 96.62 97 VAL A N 1
ATOM 751 C CA . VAL A 1 97 ? 6.486 -6.404 2.484 1.00 96.62 97 VAL A CA 1
ATOM 752 C C . VAL A 1 97 ? 6.800 -7.347 1.330 1.00 96.62 97 VAL A C 1
ATOM 754 O O . VAL A 1 97 ? 7.467 -8.36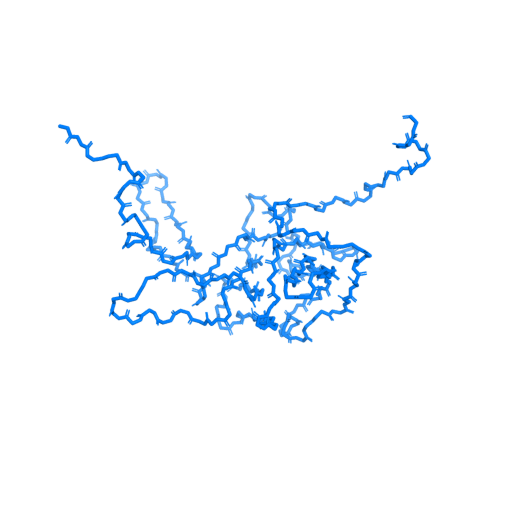2 1.502 1.00 96.62 97 VAL A O 1
ATOM 757 N N . PHE A 1 98 ? 6.419 -6.944 0.119 1.00 97.44 98 PHE A N 1
ATOM 758 C CA . PHE A 1 98 ? 6.879 -7.576 -1.115 1.00 97.44 98 PHE A CA 1
ATOM 759 C C . PHE A 1 98 ? 7.830 -6.641 -1.865 1.00 97.44 98 PHE A C 1
ATOM 761 O O . PHE A 1 98 ? 7.435 -5.542 -2.254 1.00 97.44 98 PHE A O 1
ATOM 768 N N . CYS A 1 99 ? 9.077 -7.069 -2.083 1.00 95.81 99 CYS A N 1
ATOM 769 C CA . CYS A 1 99 ? 10.077 -6.320 -2.848 1.00 95.81 99 CYS A CA 1
ATOM 770 C C . CYS A 1 99 ? 10.129 -6.797 -4.301 1.00 95.81 99 CYS A C 1
ATOM 772 O O . CYS A 1 99 ? 10.198 -7.995 -4.562 1.00 95.81 99 CYS A O 1
ATOM 774 N N . PHE A 1 100 ? 10.172 -5.851 -5.233 1.00 95.75 100 PHE A N 1
ATOM 775 C CA . PHE A 1 100 ? 10.336 -6.132 -6.654 1.00 95.75 100 PHE A CA 1
ATOM 776 C C . PHE A 1 100 ? 11.804 -6.271 -7.058 1.00 95.75 100 PHE A C 1
ATOM 778 O O . PHE A 1 100 ? 12.716 -5.895 -6.316 1.00 95.75 100 PHE A O 1
ATOM 785 N N . GLU A 1 101 ? 12.032 -6.759 -8.276 1.00 92.69 101 GLU A N 1
ATOM 786 C CA . GLU A 1 101 ? 13.359 -6.760 -8.891 1.00 92.69 101 GLU A CA 1
ATOM 787 C C . GLU A 1 101 ? 13.922 -5.325 -9.033 1.00 92.69 101 GLU A C 1
ATOM 789 O O . GLU A 1 101 ? 13.158 -4.359 -9.086 1.00 92.69 101 GLU A O 1
ATOM 794 N N . PRO A 1 102 ? 15.253 -5.132 -9.139 1.00 88.81 102 PRO A N 1
ATOM 795 C CA . PRO A 1 102 ? 15.873 -3.797 -9.142 1.00 88.81 102 PRO A CA 1
ATOM 796 C C . PRO A 1 102 ? 15.405 -2.835 -10.245 1.00 88.81 102 PRO A C 1
ATOM 798 O O . PRO A 1 102 ? 15.579 -1.624 -10.124 1.00 88.81 102 PRO A O 1
ATOM 801 N N . TYR A 1 103 ? 14.848 -3.366 -11.334 1.00 90.94 103 TYR A N 1
ATOM 802 C CA . TYR A 1 103 ? 14.352 -2.587 -12.470 1.00 90.94 103 TYR A CA 1
ATOM 803 C C . TYR A 1 103 ? 12.826 -2.568 -12.547 1.00 90.94 103 TYR A C 1
ATOM 805 O O . TYR A 1 103 ? 12.280 -2.158 -13.564 1.00 90.94 103 TYR A O 1
ATOM 813 N N . GLU A 1 104 ? 12.136 -3.027 -11.509 1.00 94.56 104 GLU A N 1
ATOM 814 C CA . GLU A 1 104 ? 10.683 -3.099 -11.446 1.00 94.56 104 GLU A CA 1
ATOM 815 C C . GLU A 1 104 ? 10.143 -2.052 -10.474 1.00 94.56 104 GLU A C 1
ATOM 817 O O . GLU A 1 104 ? 10.398 -2.091 -9.272 1.00 94.56 104 GLU A O 1
ATOM 822 N N . PHE A 1 105 ? 9.381 -1.106 -11.019 1.00 94.88 105 PHE A N 1
ATOM 823 C CA . PHE A 1 105 ? 8.850 0.034 -10.282 1.00 94.88 105 PHE A CA 1
ATOM 824 C C . PHE A 1 105 ? 7.322 -0.077 -10.198 1.00 94.88 105 PHE A C 1
ATOM 826 O O . PHE A 1 105 ? 6.648 0.109 -11.223 1.00 94.88 105 PHE A O 1
ATOM 833 N N . PRO A 1 106 ? 6.759 -0.403 -9.019 1.00 96.38 106 PRO A N 1
ATOM 834 C CA . PRO A 1 106 ? 5.315 -0.453 -8.830 1.00 96.38 106 PRO A CA 1
ATOM 835 C C . PRO A 1 106 ? 4.684 0.946 -8.913 1.00 96.38 106 PRO A C 1
ATOM 837 O O . PRO A 1 106 ? 5.249 1.941 -8.447 1.00 96.38 106 PRO A O 1
ATOM 840 N N . GLY A 1 107 ? 3.501 1.021 -9.524 1.00 94.88 107 GLY A N 1
ATOM 841 C CA . GLY A 1 107 ? 2.597 2.179 -9.474 1.00 94.88 107 GLY A CA 1
ATOM 842 C C . GLY A 1 107 ? 1.728 2.190 -8.214 1.00 94.88 107 GLY A C 1
ATOM 843 O O . GLY A 1 107 ? 1.988 1.434 -7.284 1.00 94.88 107 GLY A O 1
ATOM 844 N N . GLU A 1 108 ? 0.667 3.000 -8.189 1.00 96.38 108 GLU A N 1
ATOM 845 C CA . GLU A 1 108 ? -0.333 2.961 -7.110 1.00 96.38 108 GLU A CA 1
ATOM 846 C C . GLU A 1 108 ? -0.954 1.559 -6.956 1.00 96.38 108 GLU A C 1
ATOM 848 O O . GLU A 1 108 ? -1.155 0.819 -7.927 1.00 96.38 108 GLU A O 1
ATOM 853 N N . VAL A 1 109 ? -1.246 1.185 -5.710 1.00 96.88 109 VAL A N 1
ATOM 854 C CA . VAL A 1 109 ? -1.938 -0.058 -5.367 1.00 96.88 109 VAL A CA 1
ATOM 855 C C . VAL A 1 109 ? -3.437 0.210 -5.258 1.00 96.88 109 VAL A C 1
ATOM 857 O O . VAL A 1 109 ? -3.865 1.170 -4.620 1.00 96.88 109 VAL A O 1
ATOM 860 N N . ILE A 1 110 ? -4.261 -0.663 -5.834 1.00 97.44 110 ILE A N 1
ATOM 861 C CA . ILE A 1 110 ? -5.723 -0.574 -5.739 1.00 97.44 110 ILE A CA 1
ATOM 862 C C . ILE A 1 110 ? -6.241 -1.801 -4.995 1.00 97.44 110 ILE A C 1
ATOM 864 O O . ILE A 1 110 ? -6.067 -2.923 -5.468 1.00 97.44 110 ILE A O 1
ATOM 868 N N . PHE A 1 111 ? -6.891 -1.595 -3.849 1.00 98.12 111 PHE A N 1
ATOM 869 C CA . PHE A 1 111 ? -7.570 -2.672 -3.131 1.00 98.12 111 PHE A CA 1
ATOM 870 C C . PHE A 1 111 ? -8.899 -3.036 -3.804 1.00 98.12 111 PHE A C 1
ATOM 872 O O . PHE A 1 111 ? -9.709 -2.164 -4.129 1.00 98.12 111 PHE A O 1
ATOM 879 N N . VAL A 1 112 ? -9.145 -4.334 -3.963 1.00 97.69 112 VAL A N 1
ATOM 880 C CA . VAL A 1 112 ? -10.358 -4.900 -4.558 1.00 97.69 112 VAL A CA 1
ATOM 881 C C . VAL A 1 112 ? -10.916 -5.982 -3.630 1.00 97.69 112 VAL A C 1
ATOM 883 O O . VAL A 1 112 ? -10.282 -7.026 -3.478 1.00 97.69 112 VAL A O 1
ATOM 886 N N . PRO A 1 113 ? -12.094 -5.784 -3.010 1.00 97.25 113 PRO A N 1
ATOM 887 C CA . PRO A 1 113 ? -12.707 -6.806 -2.164 1.00 97.25 113 PRO A CA 1
ATOM 888 C C . PRO A 1 113 ? -12.947 -8.115 -2.922 1.00 97.25 113 PRO A C 1
ATOM 890 O O . PRO A 1 113 ? -13.315 -8.103 -4.101 1.00 97.25 113 PRO A O 1
ATOM 893 N N . LYS A 1 114 ? -12.803 -9.252 -2.235 1.00 97.06 114 LYS A N 1
ATOM 894 C CA . LYS A 1 114 ? -13.238 -10.545 -2.778 1.00 97.06 114 LYS A CA 1
ATOM 895 C C . LYS A 1 114 ? -14.753 -10.537 -2.970 1.00 97.06 114 LYS A C 1
ATOM 897 O O . LYS A 1 114 ? -15.492 -9.880 -2.236 1.00 97.06 114 LYS A O 1
ATOM 902 N N . VAL A 1 115 ? -15.231 -11.294 -3.956 1.00 94.69 115 VAL A N 1
ATOM 903 C CA . VAL A 1 115 ? -16.672 -11.428 -4.206 1.00 94.69 115 VAL A CA 1
ATOM 904 C C . VAL A 1 115 ? -17.362 -11.944 -2.942 1.00 94.69 115 VAL A C 1
ATOM 906 O O . VAL A 1 115 ? -17.039 -13.023 -2.451 1.00 94.69 115 VAL A O 1
ATOM 909 N N . GLY A 1 116 ? -18.319 -11.168 -2.432 1.00 94.12 116 GLY A N 1
ATOM 910 C CA . GLY A 1 116 ? -19.075 -11.494 -1.221 1.00 94.12 116 GLY A CA 1
ATOM 911 C C . GLY A 1 116 ? -18.400 -11.115 0.102 1.00 94.12 116 GLY A C 1
ATOM 912 O O . GLY A 1 116 ? -19.023 -11.322 1.140 1.00 94.12 116 GLY A O 1
ATOM 913 N N . ALA A 1 117 ? -17.186 -10.555 0.090 1.00 96.56 117 ALA A N 1
ATOM 914 C CA . ALA A 1 117 ? -16.536 -10.060 1.301 1.00 96.56 117 ALA A CA 1
ATOM 915 C C . ALA A 1 117 ? -17.213 -8.778 1.810 1.00 96.56 117 ALA A C 1
ATOM 917 O O . ALA A 1 117 ? -17.440 -7.836 1.045 1.00 96.56 117 ALA A O 1
ATOM 918 N N . ASP A 1 118 ? -17.487 -8.722 3.113 1.00 96.94 118 ASP A N 1
ATOM 919 C CA . ASP A 1 118 ? -17.890 -7.489 3.791 1.00 96.94 118 ASP A CA 1
ATOM 920 C C . ASP A 1 118 ? -16.677 -6.859 4.472 1.00 96.94 118 ASP A C 1
ATOM 922 O O . ASP A 1 118 ? -16.435 -7.056 5.657 1.00 96.94 118 ASP A O 1
ATOM 926 N N . VAL A 1 119 ? -15.922 -6.062 3.720 1.00 96.94 119 VAL A N 1
ATOM 927 C CA . VAL A 1 119 ? -14.733 -5.361 4.233 1.00 96.94 119 VAL A CA 1
ATOM 928 C C . VAL A 1 119 ? -15.051 -4.321 5.313 1.00 96.94 119 VAL A C 1
ATOM 930 O O . VAL A 1 119 ? -14.134 -3.734 5.875 1.00 96.94 119 VAL A O 1
ATOM 933 N N . THR A 1 120 ? -16.330 -4.059 5.615 1.00 96.62 120 THR A N 1
ATOM 934 C CA . THR A 1 120 ? -16.715 -3.214 6.754 1.00 96.62 120 THR A CA 1
ATOM 935 C C . THR A 1 120 ? -16.797 -3.982 8.074 1.00 96.62 120 THR A C 1
ATOM 937 O O . THR A 1 120 ? -16.783 -3.357 9.137 1.00 96.62 120 THR A O 1
ATOM 940 N N . ASP A 1 121 ? -16.824 -5.318 8.025 1.00 97.06 121 ASP A N 1
ATOM 941 C CA . ASP A 1 121 ? -16.572 -6.185 9.174 1.00 97.06 121 ASP A CA 1
ATOM 942 C C . ASP A 1 121 ? -15.056 -6.210 9.450 1.00 97.06 121 ASP A C 1
ATOM 944 O O . ASP A 1 121 ? -14.291 -6.649 8.591 1.00 97.06 121 ASP A O 1
ATOM 948 N N . PRO A 1 122 ? -14.585 -5.805 10.647 1.00 94.56 122 PRO A N 1
ATOM 949 C CA . PRO A 1 122 ? -13.159 -5.813 10.987 1.00 94.56 122 PRO A CA 1
ATOM 950 C C . PRO A 1 122 ? -12.465 -7.174 10.843 1.00 94.56 122 PRO A C 1
ATOM 952 O O . PRO A 1 122 ? -11.240 -7.236 10.778 1.00 94.56 122 PRO A O 1
ATOM 955 N N . LYS A 1 123 ? -13.219 -8.282 10.829 1.00 95.50 123 LYS A N 1
ATOM 956 C CA . LYS A 1 123 ? -12.672 -9.628 10.591 1.00 95.50 123 LYS A CA 1
ATOM 957 C C . LYS A 1 123 ? -12.422 -9.935 9.118 1.00 95.50 123 LYS A C 1
ATOM 959 O O . LYS A 1 123 ? -11.808 -10.955 8.832 1.00 95.50 123 LYS A O 1
ATOM 964 N N . GLN A 1 124 ? -12.945 -9.101 8.226 1.00 97.75 124 GLN A N 1
ATOM 965 C CA . GLN A 1 124 ? -12.900 -9.266 6.779 1.00 97.75 124 GLN A CA 1
ATOM 966 C C . GLN A 1 124 ? -12.322 -8.034 6.065 1.00 97.75 124 GLN A C 1
ATOM 968 O O . GLN A 1 124 ? -12.393 -7.944 4.842 1.00 97.75 124 GLN A O 1
ATOM 973 N N . GLU A 1 125 ? -11.752 -7.073 6.801 1.00 98.19 1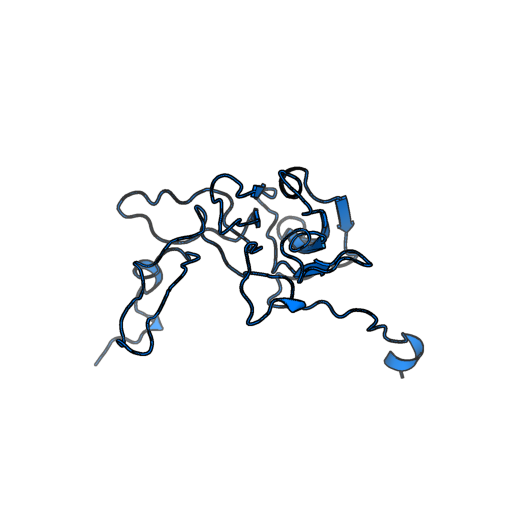25 GLU A N 1
ATOM 974 C CA . GLU A 1 125 ? -11.222 -5.820 6.244 1.00 98.19 125 GLU A CA 1
ATOM 975 C C . GLU A 1 125 ? -10.180 -6.055 5.134 1.00 98.19 125 GLU A C 1
ATOM 977 O O . GLU A 1 125 ? -10.145 -5.321 4.146 1.00 98.19 125 GLU A O 1
ATOM 982 N N . ASP A 1 126 ? -9.358 -7.097 5.265 1.00 98.06 126 ASP A N 1
ATOM 983 C CA . ASP A 1 126 ? -8.352 -7.513 4.288 1.00 98.06 126 ASP A CA 1
ATOM 984 C C . ASP A 1 126 ? -8.791 -8.688 3.398 1.00 98.06 126 ASP A C 1
ATOM 986 O O . ASP A 1 126 ? -7.975 -9.186 2.626 1.00 98.06 126 ASP A O 1
ATOM 990 N N . CYS A 1 127 ? -10.063 -9.112 3.439 1.00 98.31 127 CYS A N 1
ATOM 991 C CA . CYS A 1 127 ? -10.621 -10.132 2.541 1.00 98.31 127 CYS A CA 1
ATOM 992 C C . CYS A 1 127 ? -10.721 -9.596 1.102 1.00 98.31 127 CYS A C 1
ATOM 994 O O . CYS A 1 127 ? -11.794 -9.262 0.588 1.00 98.31 127 CYS A O 1
ATOM 996 N N . GLY A 1 128 ? -9.579 -9.498 0.433 1.00 97.81 128 GLY A N 1
ATOM 997 C CA . GLY A 1 128 ? -9.448 -8.826 -0.844 1.00 97.81 128 GLY A CA 1
ATOM 998 C C . GLY A 1 128 ? -8.192 -9.208 -1.603 1.00 97.81 128 GLY A C 1
ATOM 999 O O . GLY A 1 128 ? -7.355 -9.996 -1.163 1.00 97.81 128 GLY A O 1
ATOM 1000 N N . TYR A 1 129 ? -8.099 -8.610 -2.776 1.00 98.50 129 TYR A N 1
ATOM 1001 C CA . TYR A 1 129 ? -6.910 -8.564 -3.595 1.00 98.50 129 TYR A CA 1
ATOM 1002 C C . TYR A 1 129 ? -6.371 -7.142 -3.614 1.00 98.50 129 TYR A C 1
ATOM 1004 O O . TYR A 1 129 ? -7.107 -6.177 -3.398 1.00 98.50 129 TYR A O 1
ATOM 1012 N N . ILE A 1 130 ? -5.105 -7.007 -3.972 1.00 98.44 130 ILE A N 1
ATOM 1013 C CA . ILE A 1 130 ? -4.584 -5.741 -4.469 1.00 98.44 130 ILE A CA 1
ATOM 1014 C C . ILE A 1 130 ? -4.131 -5.893 -5.917 1.00 98.44 130 ILE A C 1
ATOM 1016 O O . ILE A 1 130 ? -3.606 -6.934 -6.319 1.00 98.44 130 ILE A O 1
ATOM 1020 N N . ILE A 1 131 ? -4.347 -4.841 -6.697 1.00 97.94 131 ILE A N 1
ATOM 1021 C CA . ILE A 1 131 ? -3.968 -4.754 -8.103 1.00 97.94 131 ILE A CA 1
ATOM 1022 C C . ILE A 1 131 ? -2.898 -3.678 -8.255 1.00 97.94 131 ILE A C 1
ATOM 1024 O O . ILE A 1 131 ? -2.992 -2.610 -7.647 1.00 97.94 131 ILE A O 1
ATOM 1028 N N . ASN A 1 132 ? -1.881 -3.954 -9.070 1.00 97.06 132 ASN A N 1
ATOM 1029 C CA . ASN A 1 132 ? -0.790 -3.023 -9.320 1.00 97.06 132 ASN A CA 1
ATOM 1030 C C . ASN A 1 132 ? -0.242 -3.144 -10.747 1.00 97.06 132 ASN A C 1
ATOM 1032 O O . ASN A 1 132 ? -0.166 -4.243 -11.295 1.00 97.06 132 ASN A O 1
ATOM 1036 N N . PHE A 1 133 ? 0.184 -2.024 -11.329 1.00 97.31 133 PHE A N 1
ATOM 1037 C CA . PHE A 1 133 ? 1.004 -2.031 -12.538 1.00 97.31 133 PHE A CA 1
ATOM 1038 C C . PHE A 1 133 ? 2.474 -1.874 -12.166 1.00 97.31 133 PHE A C 1
ATOM 1040 O O . PHE A 1 133 ? 2.852 -0.893 -11.527 1.00 97.31 133 PHE A O 1
ATOM 1047 N N . VAL A 1 134 ? 3.308 -2.798 -12.628 1.00 97.19 134 VAL A N 1
ATOM 1048 C CA . VAL A 1 134 ? 4.759 -2.755 -12.438 1.00 97.19 134 VAL A CA 1
ATOM 1049 C C . VAL A 1 134 ? 5.410 -2.395 -13.759 1.00 97.19 134 VAL A C 1
ATOM 1051 O O . VAL A 1 134 ? 5.268 -3.107 -14.756 1.00 97.19 134 VAL A O 1
ATOM 1054 N N . THR A 1 135 ? 6.120 -1.272 -13.771 1.00 96.94 135 THR A N 1
ATOM 1055 C CA . THR A 1 135 ? 6.839 -0.785 -14.949 1.00 96.94 135 THR A CA 1
ATOM 1056 C C . THR A 1 135 ? 8.297 -1.209 -14.865 1.00 96.94 135 THR A C 1
ATOM 1058 O O . THR A 1 135 ? 8.971 -0.902 -13.886 1.00 96.94 135 THR A O 1
ATOM 1061 N N . ASN A 1 136 ? 8.802 -1.861 -15.911 1.00 95.88 136 ASN A N 1
ATOM 1062 C CA . ASN A 1 136 ? 10.223 -2.137 -16.087 1.00 95.88 136 ASN A CA 1
ATOM 1063 C C . ASN A 1 136 ? 10.765 -1.295 -17.260 1.00 95.88 136 ASN A C 1
ATOM 1065 O O . ASN A 1 136 ? 10.541 -1.639 -18.426 1.00 95.88 136 ASN A O 1
ATOM 1069 N N . PRO A 1 137 ? 11.460 -0.173 -16.988 1.00 91.94 137 PRO A N 1
ATOM 1070 C CA . PRO A 1 137 ? 12.011 0.693 -18.024 1.00 91.94 137 PRO A CA 1
ATOM 1071 C C . PRO A 1 137 ? 13.267 0.121 -18.695 1.00 91.94 137 PRO A C 1
ATOM 1073 O O . PRO A 1 137 ? 13.595 0.570 -19.794 1.00 91.94 137 PRO A O 1
ATOM 1076 N N . HIS A 1 138 ? 13.954 -0.851 -18.078 1.00 93.31 138 HIS A N 1
ATOM 1077 C CA . HIS A 1 138 ? 15.111 -1.524 -18.679 1.00 93.31 138 HIS A CA 1
ATOM 1078 C C . HIS A 1 138 ? 14.680 -2.305 -19.926 1.00 93.31 138 HIS A C 1
ATOM 1080 O O . HIS A 1 138 ? 15.224 -2.098 -21.011 1.00 93.31 138 HIS A O 1
ATOM 1086 N N . ASP A 1 139 ? 13.628 -3.115 -19.792 1.00 95.19 139 ASP A N 1
ATOM 1087 C CA . ASP A 1 139 ? 13.099 -3.947 -20.880 1.00 95.19 139 ASP A CA 1
ATOM 1088 C C . ASP A 1 139 ? 11.927 -3.296 -21.629 1.00 95.19 139 ASP A C 1
ATOM 1090 O O . ASP A 1 139 ? 11.433 -3.842 -22.616 1.00 95.19 139 ASP A O 1
ATOM 1094 N N . LYS A 1 140 ? 11.483 -2.114 -21.178 1.00 96.62 140 LYS A N 1
ATOM 1095 C CA . LYS A 1 140 ? 10.294 -1.400 -21.672 1.00 96.62 140 LYS A CA 1
ATOM 1096 C C . LYS A 1 140 ? 9.048 -2.284 -21.649 1.00 96.62 140 LYS A C 1
ATOM 1098 O O . LYS A 1 140 ? 8.312 -2.378 -22.631 1.00 96.62 140 LYS A O 1
ATOM 1103 N N . THR A 1 141 ? 8.793 -2.911 -20.507 1.00 97.69 141 THR A N 1
ATOM 1104 C CA . THR A 1 141 ? 7.608 -3.745 -20.286 1.00 97.69 141 THR A CA 1
ATOM 1105 C C . THR A 1 141 ? 6.771 -3.221 -19.132 1.00 97.69 141 THR A C 1
ATOM 1107 O O . THR A 1 141 ? 7.297 -2.608 -18.205 1.00 97.69 141 THR A O 1
ATOM 1110 N N . THR A 1 142 ? 5.479 -3.530 -19.161 1.00 98.25 142 THR A N 1
ATOM 1111 C CA . THR A 1 142 ? 4.574 -3.305 -18.034 1.00 98.25 142 THR A CA 1
ATOM 1112 C C . THR A 1 142 ? 3.823 -4.595 -17.749 1.00 98.25 142 THR A C 1
ATOM 1114 O O . THR A 1 142 ? 3.321 -5.242 -18.673 1.00 98.25 142 THR A O 1
ATOM 1117 N N . ASP A 1 143 ? 3.757 -4.966 -16.477 1.00 98.19 143 ASP A N 1
ATOM 1118 C CA . ASP A 1 143 ? 2.988 -6.107 -15.995 1.00 98.19 143 ASP A CA 1
ATOM 1119 C C . ASP A 1 143 ? 1.837 -5.618 -15.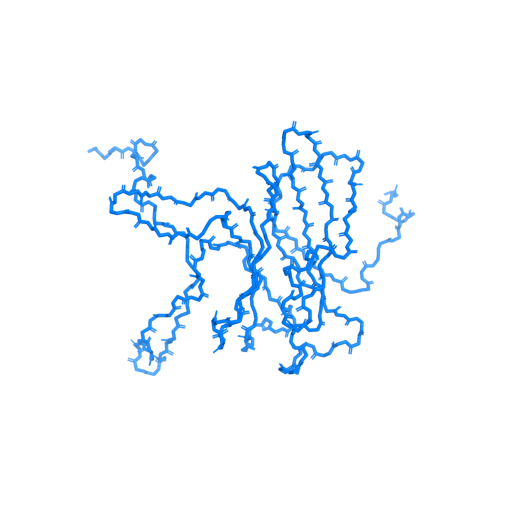108 1.00 98.19 143 ASP A C 1
ATOM 1121 O O . ASP A 1 143 ? 2.013 -4.707 -14.302 1.00 98.19 143 ASP A O 1
ATOM 1125 N N . LEU A 1 144 ? 0.660 -6.226 -15.255 1.00 98.06 144 LEU A N 1
ATOM 1126 C CA . LEU A 1 144 ? -0.451 -6.113 -14.313 1.00 98.06 144 LEU A CA 1
ATOM 1127 C C . LEU A 1 144 ? -0.355 -7.266 -13.316 1.00 98.06 144 LEU A C 1
ATOM 1129 O O . LEU A 1 144 ? -0.342 -8.432 -13.715 1.00 98.06 144 LEU A O 1
ATOM 1133 N N . LEU A 1 145 ? -0.284 -6.949 -12.031 1.00 98.50 145 LEU A N 1
ATOM 1134 C CA . LEU A 1 145 ? -0.168 -7.921 -10.956 1.00 98.50 145 LEU A CA 1
ATOM 1135 C C . LEU A 1 145 ? -1.424 -7.916 -10.095 1.00 98.50 145 LEU A C 1
ATOM 1137 O O . LEU A 1 145 ? -2.013 -6.866 -9.838 1.00 98.50 145 LEU A O 1
ATOM 1141 N N . VAL A 1 146 ? -1.786 -9.104 -9.622 1.00 98.62 146 VAL A N 1
ATOM 1142 C CA . VAL A 1 146 ? -2.829 -9.328 -8.623 1.00 98.62 146 VAL A CA 1
ATOM 1143 C C . VAL A 1 146 ? -2.200 -10.087 -7.465 1.00 98.62 146 VAL A C 1
ATOM 1145 O O . VAL A 1 146 ? -1.617 -11.150 -7.681 1.00 98.62 146 VAL A O 1
ATOM 1148 N N . PHE A 1 147 ? -2.329 -9.564 -6.251 1.00 98.81 147 PHE A N 1
ATOM 1149 C CA . PHE A 1 147 ? -1.916 -10.236 -5.018 1.00 98.81 147 PHE A CA 1
ATOM 1150 C C . PHE A 1 147 ? -3.154 -10.571 -4.195 1.00 98.81 147 PHE A C 1
ATOM 1152 O O . PHE A 1 147 ? -4.081 -9.765 -4.126 1.00 98.81 147 PHE A O 1
ATOM 1159 N N . ASP A 1 148 ? -3.159 -11.741 -3.563 1.00 98.56 148 ASP A N 1
ATOM 1160 C CA . ASP A 1 148 ? -4.062 -12.020 -2.447 1.00 98.56 148 ASP A CA 1
ATOM 1161 C C . ASP A 1 148 ? -3.438 -11.420 -1.187 1.00 98.56 148 ASP A C 1
ATOM 1163 O O . ASP A 1 148 ? -2.240 -11.577 -0.967 1.00 98.56 148 ASP A O 1
ATOM 1167 N N . VAL A 1 149 ? -4.220 -10.692 -0.395 1.00 98.38 149 VAL A N 1
ATOM 1168 C CA . VAL A 1 149 ? -3.734 -10.043 0.832 1.00 98.38 149 VAL A CA 1
ATOM 1169 C C . VAL A 1 149 ? -4.507 -10.480 2.069 1.00 98.38 149 VAL A C 1
ATOM 1171 O O . VAL A 1 149 ? -4.283 -9.923 3.137 1.00 98.38 149 VAL A O 1
ATOM 1174 N N . GLU A 1 150 ? -5.400 -11.463 1.959 1.00 98.00 150 GLU A N 1
ATOM 1175 C CA . GLU A 1 150 ? -6.244 -11.898 3.073 1.00 98.00 150 GLU A CA 1
ATOM 1176 C C . GLU A 1 150 ? -5.467 -12.721 4.108 1.00 98.00 150 GLU A C 1
ATOM 1178 O O . GLU A 1 150 ? -4.993 -13.822 3.826 1.00 98.00 150 GLU A O 1
ATOM 1183 N N . GLY A 1 151 ? -5.409 -12.238 5.348 1.00 96.75 151 GLY A N 1
ATOM 1184 C CA . GLY A 1 151 ? -4.697 -12.905 6.434 1.00 96.75 151 GLY A CA 1
ATOM 1185 C C . GLY A 1 151 ? -3.231 -12.485 6.529 1.00 96.75 151 GLY A C 1
ATOM 1186 O O . GLY A 1 151 ? -2.857 -11.397 6.108 1.00 96.75 151 GLY A O 1
ATOM 1187 N N . SER A 1 152 ? -2.399 -13.321 7.152 1.00 96.44 152 SER A N 1
ATOM 1188 C CA . SER A 1 152 ? -1.004 -12.981 7.463 1.00 96.44 152 SER A CA 1
ATOM 1189 C C . SER A 1 152 ? -0.017 -13.707 6.547 1.00 96.44 152 SER A C 1
ATOM 1191 O O . SER A 1 152 ? -0.167 -14.904 6.294 1.00 96.44 152 SER A O 1
ATOM 1193 N N . GLY A 1 153 ? 0.988 -12.974 6.074 1.00 97.62 153 GLY A N 1
ATOM 1194 C CA . GLY A 1 153 ? 2.067 -13.427 5.191 1.00 97.62 153 GLY A CA 1
ATOM 1195 C C . GLY A 1 153 ? 1.672 -13.539 3.717 1.00 97.62 153 GLY A C 1
ATOM 1196 O O . GLY A 1 153 ? 2.472 -14.002 2.906 1.00 97.62 153 GLY A O 1
ATOM 1197 N N . LYS A 1 154 ? 0.445 -13.149 3.347 1.00 98.06 154 LYS A N 1
ATOM 1198 C CA . LYS A 1 154 ? -0.071 -13.329 1.984 1.00 98.06 154 LYS A CA 1
ATOM 1199 C C . LYS A 1 154 ? 0.552 -12.400 0.964 1.00 98.06 154 LYS A C 1
ATOM 1201 O O . LYS A 1 154 ? 0.817 -12.837 -0.152 1.00 98.06 154 LYS A O 1
ATOM 1206 N N . LEU A 1 155 ? 0.851 -11.162 1.344 1.00 98.31 155 LEU A N 1
ATOM 1207 C CA . LEU A 1 155 ? 1.535 -10.243 0.445 1.00 98.31 155 LEU A CA 1
ATOM 1208 C C . LEU A 1 155 ? 2.939 -10.765 0.094 1.00 98.31 155 LEU A C 1
ATOM 1210 O O . LEU A 1 155 ? 3.382 -10.644 -1.047 1.00 98.31 155 LEU A O 1
ATOM 1214 N N . GLU A 1 156 ? 3.619 -11.377 1.065 1.00 97.94 156 GLU A N 1
ATOM 1215 C CA . GLU A 1 156 ? 4.997 -11.868 0.932 1.00 97.94 156 GLU A CA 1
ATOM 1216 C C . GLU A 1 156 ? 5.105 -13.133 0.065 1.00 97.94 156 GLU A C 1
ATOM 1218 O O . GLU A 1 156 ? 6.156 -13.380 -0.526 1.00 97.94 156 GLU A O 1
ATOM 1223 N N . GLU A 1 157 ? 4.017 -13.903 -0.080 1.00 98.06 157 GLU A N 1
ATOM 1224 C CA . GLU A 1 157 ? 3.926 -15.017 -1.041 1.00 98.06 157 GLU A CA 1
ATOM 1225 C C . GLU A 1 157 ? 4.047 -14.532 -2.503 1.00 98.06 157 GLU A C 1
ATOM 1227 O O . GLU A 1 157 ? 4.392 -15.314 -3.394 1.00 98.06 157 GLU A O 1
ATOM 1232 N N . GLY A 1 158 ? 3.816 -13.239 -2.752 1.00 98.12 158 GLY A N 1
ATOM 1233 C CA . GLY A 1 158 ? 3.906 -12.614 -4.064 1.00 98.12 158 GLY A CA 1
ATOM 1234 C C . GLY A 1 158 ? 2.600 -12.651 -4.863 1.00 98.12 158 GLY A C 1
ATOM 1235 O O . GLY A 1 158 ? 1.537 -13.003 -4.346 1.00 98.12 158 GLY A O 1
ATOM 1236 N N . PRO A 1 159 ? 2.635 -12.232 -6.139 1.00 98.44 159 PRO A N 1
ATOM 1237 C CA . PRO A 1 159 ? 1.424 -12.103 -6.932 1.00 98.44 159 PRO A CA 1
ATOM 1238 C C . PRO A 1 159 ? 0.839 -13.478 -7.275 1.00 98.44 159 PRO A C 1
ATOM 1240 O O . PRO A 1 159 ? 1.515 -14.335 -7.845 1.00 98.44 159 PRO A O 1
ATOM 1243 N N . VAL A 1 160 ? -0.460 -13.654 -7.031 1.00 98.56 160 VAL A N 1
ATOM 1244 C CA . VAL A 1 160 ? -1.227 -14.820 -7.501 1.00 98.56 160 VAL A CA 1
ATOM 1245 C C . VAL A 1 160 ? -1.442 -14.796 -9.018 1.00 98.56 160 VAL A C 1
ATOM 1247 O O . VAL A 1 160 ? -1.738 -15.824 -9.626 1.00 98.56 160 VAL A O 1
ATOM 1250 N N . SER A 1 161 ? -1.288 -13.629 -9.649 1.00 98.50 161 SER A N 1
ATOM 1251 C CA . SER A 1 161 ? -1.291 -13.479 -11.102 1.00 98.50 161 SER A CA 1
ATOM 1252 C C . SER A 1 161 ? -0.374 -12.345 -11.543 1.00 98.50 161 SER A C 1
ATOM 1254 O O . SER A 1 161 ? -0.366 -11.272 -10.943 1.00 98.50 161 SER A O 1
ATOM 1256 N N . ARG A 1 162 ? 0.370 -12.574 -12.628 1.00 98.19 162 ARG A N 1
ATOM 1257 C CA . ARG A 1 162 ? 1.207 -11.573 -13.295 1.00 98.19 162 ARG A CA 1
ATOM 1258 C C . ARG A 1 162 ? 0.960 -11.645 -14.797 1.00 98.19 162 ARG A C 1
ATOM 1260 O O . ARG A 1 162 ? 1.250 -12.658 -15.429 1.00 98.19 162 ARG A O 1
ATOM 1267 N N . ILE A 1 163 ? 0.407 -10.577 -15.362 1.00 98.38 163 ILE A N 1
ATOM 1268 C CA . ILE A 1 163 ? -0.045 -10.507 -16.752 1.00 98.38 163 ILE A CA 1
ATOM 1269 C C . ILE A 1 163 ? 0.800 -9.479 -17.499 1.00 98.38 163 ILE A C 1
ATOM 1271 O O . ILE A 1 163 ? 0.730 -8.283 -17.219 1.00 98.38 163 ILE A O 1
ATOM 1275 N N . ARG A 1 164 ? 1.554 -9.940 -18.500 1.00 98.12 164 ARG A N 1
ATOM 1276 C CA . ARG A 1 164 ? 2.302 -9.063 -19.407 1.00 98.12 164 ARG A CA 1
ATOM 1277 C C . ARG A 1 164 ? 1.359 -8.284 -20.304 1.00 98.12 164 ARG A C 1
ATOM 1279 O O . ARG A 1 164 ? 0.620 -8.876 -21.089 1.00 98.12 164 ARG A O 1
ATOM 1286 N N . LEU A 1 165 ? 1.430 -6.958 -20.231 1.00 97.81 165 LEU A N 1
ATOM 1287 C CA . LEU A 1 165 ? 0.712 -6.102 -21.164 1.00 97.81 165 LEU A CA 1
ATOM 1288 C C . LEU A 1 165 ? 1.373 -6.151 -22.551 1.00 97.81 165 LEU A C 1
ATOM 1290 O O . LEU A 1 165 ? 2.598 -6.253 -22.652 1.00 97.81 165 LEU A O 1
ATOM 1294 N N . PRO A 1 166 ? 0.586 -6.040 -23.636 1.00 97.06 166 PRO A N 1
ATOM 1295 C CA . PRO A 1 166 ? 1.110 -6.068 -25.002 1.00 97.06 166 PRO A CA 1
ATOM 1296 C C . PRO A 1 166 ? 1.856 -4.781 -25.389 1.00 97.06 166 PRO A C 1
ATOM 1298 O O . PRO A 1 166 ? 2.475 -4.726 -26.448 1.00 97.06 166 PRO A O 1
ATOM 1301 N N . THR A 1 167 ? 1.785 -3.742 -24.554 1.00 96.50 167 THR A N 1
ATOM 1302 C CA . THR A 1 167 ? 2.456 -2.459 -24.761 1.00 96.50 167 THR A CA 1
ATOM 1303 C C . THR A 1 167 ? 3.096 -1.978 -23.469 1.00 96.50 167 THR A C 1
ATOM 1305 O O . THR A 1 167 ? 2.608 -2.259 -22.374 1.00 96.50 167 THR A O 1
ATOM 1308 N N . PHE A 1 168 ? 4.168 -1.205 -23.613 1.00 97.12 168 PHE A N 1
ATOM 1309 C CA . PHE A 1 168 ? 4.723 -0.422 -22.521 1.00 97.12 168 PHE A CA 1
ATOM 1310 C C . PHE A 1 168 ? 3.736 0.675 -22.122 1.00 97.12 168 PHE A C 1
ATOM 1312 O O . PHE A 1 168 ? 3.307 1.466 -22.968 1.00 97.12 168 PHE A O 1
ATOM 1319 N N . ILE A 1 169 ? 3.406 0.728 -20.838 1.00 94.75 169 ILE A N 1
ATOM 1320 C CA . ILE A 1 169 ? 2.682 1.830 -20.213 1.00 94.75 169 ILE A CA 1
ATOM 1321 C C . ILE A 1 169 ? 3.665 2.505 -19.247 1.00 94.75 169 ILE A C 1
ATOM 1323 O O . ILE A 1 169 ? 4.190 1.823 -18.364 1.00 94.75 169 ILE A O 1
ATOM 1327 N N . PRO A 1 170 ? 3.955 3.809 -19.415 1.00 91.12 170 PRO A N 1
ATOM 1328 C CA . PRO A 1 170 ? 4.786 4.552 -18.474 1.00 91.12 170 PRO A CA 1
ATOM 1329 C C . PRO A 1 170 ? 4.212 4.529 -17.055 1.00 91.12 170 PRO A C 1
ATOM 1331 O O . PRO A 1 170 ? 3.014 4.315 -16.870 1.00 91.12 170 PRO A O 1
ATOM 1334 N N . HIS A 1 171 ? 5.064 4.808 -16.066 1.00 89.50 171 HIS A N 1
ATOM 1335 C CA . HIS A 1 171 ? 4.649 4.886 -14.665 1.00 89.50 171 HIS A CA 1
ATOM 1336 C C . HIS A 1 171 ? 3.483 5.876 -14.505 1.00 89.50 171 HIS A C 1
ATOM 1338 O O . HIS A 1 171 ? 3.558 7.023 -14.955 1.00 89.50 171 HIS A O 1
ATOM 1344 N N . GLY A 1 172 ? 2.373 5.370 -13.969 1.00 89.00 172 GLY A N 1
ATOM 1345 C CA . GLY A 1 172 ? 1.118 6.101 -13.840 1.00 89.00 172 GLY A CA 1
ATOM 1346 C C . GLY A 1 172 ? 1.018 6.884 -12.534 1.00 89.00 172 GLY A C 1
ATOM 1347 O O . GLY A 1 172 ? 1.896 6.824 -11.680 1.00 89.00 172 GLY A O 1
ATOM 1348 N N . LEU A 1 173 ? -0.091 7.606 -12.386 1.00 91.38 173 LEU A N 1
ATOM 1349 C CA . LEU A 1 173 ? -0.481 8.222 -11.119 1.00 91.38 173 LEU A CA 1
ATOM 1350 C C . LEU A 1 173 ? -1.581 7.372 -10.481 1.00 91.38 173 LEU A C 1
ATOM 1352 O O . LEU A 1 173 ? -1.329 6.236 -10.093 1.00 91.38 173 LEU A O 1
ATOM 1356 N N . HIS A 1 174 ? -2.799 7.907 -10.433 1.00 95.94 174 HIS A N 1
ATOM 1357 C CA . HIS A 1 174 ? -3.900 7.304 -9.703 1.00 95.94 174 HIS A CA 1
ATOM 1358 C C . HIS A 1 174 ? -4.821 6.456 -10.582 1.00 95.94 174 HIS A C 1
ATOM 1360 O O . HIS A 1 174 ? -5.003 6.731 -11.773 1.00 95.94 174 HIS A O 1
ATOM 1366 N N . GLY A 1 175 ? -5.467 5.477 -9.961 1.00 92.31 175 GLY A N 1
ATOM 1367 C CA . GLY A 1 175 ? -6.534 4.664 -10.521 1.00 92.31 175 GLY A CA 1
ATOM 1368 C C . GLY A 1 175 ? -7.592 4.319 -9.473 1.00 92.31 175 GLY A C 1
ATOM 1369 O O . GLY A 1 175 ? -7.488 4.648 -8.295 1.00 92.31 175 GLY A O 1
ATOM 1370 N N . CYS A 1 176 ? -8.661 3.663 -9.911 1.00 92.75 176 CYS A N 1
ATOM 1371 C CA . CYS A 1 176 ? -9.696 3.172 -9.012 1.00 92.75 176 CYS A CA 1
ATOM 1372 C C . CYS A 1 176 ? -10.306 1.875 -9.540 1.00 92.75 176 CYS A C 1
ATOM 1374 O O . CYS A 1 176 ? -10.208 1.555 -10.726 1.00 92.75 176 CYS A O 1
ATOM 1376 N N . TRP A 1 177 ? -10.945 1.135 -8.638 1.00 92.62 177 TRP A N 1
ATOM 1377 C CA . TRP A 1 177 ? -11.782 -0.008 -8.969 1.00 92.62 177 TRP A CA 1
ATOM 1378 C C . TRP A 1 177 ? -13.254 0.377 -8.826 1.00 92.62 177 TRP A C 1
ATOM 1380 O O . TRP A 1 177 ? -13.628 1.075 -7.885 1.00 92.62 177 TRP A O 1
ATOM 1390 N N . ALA A 1 178 ? -14.090 -0.101 -9.742 1.00 90.19 178 ALA A N 1
ATOM 1391 C CA . ALA A 1 178 ? -15.535 0.029 -9.650 1.00 90.19 178 ALA A CA 1
ATOM 1392 C C . ALA A 1 178 ? -16.185 -1.300 -10.039 1.00 90.19 178 ALA A C 1
ATOM 1394 O O . ALA A 1 178 ? -16.003 -1.786 -11.156 1.00 90.19 178 ALA A O 1
ATOM 1395 N N . ASP A 1 179 ? -16.939 -1.883 -9.110 1.00 87.50 179 ASP A N 1
ATOM 1396 C CA . ASP A 1 179 ? -17.629 -3.147 -9.348 1.00 87.50 179 ASP A CA 1
ATOM 1397 C C . ASP A 1 179 ? -18.770 -2.980 -10.364 1.00 87.50 179 ASP A C 1
ATOM 1399 O O . ASP A 1 179 ? -19.467 -1.963 -10.385 1.00 87.50 179 ASP A O 1
ATOM 1403 N N . GLY A 1 180 ? -18.947 -3.979 -11.228 1.00 83.38 180 GLY A N 1
ATOM 1404 C CA . GLY A 1 180 ? -20.013 -4.016 -12.232 1.00 83.38 180 GLY A CA 1
ATOM 1405 C C . GLY A 1 180 ? -19.937 -2.952 -13.337 1.00 83.38 180 GLY A C 1
ATOM 1406 O O . GLY A 1 180 ? -20.801 -2.944 -14.217 1.00 83.38 180 GLY A O 1
ATOM 1407 N N . VAL A 1 181 ? -18.925 -2.076 -13.346 1.00 80.19 181 VAL A N 1
ATOM 1408 C CA . VAL A 1 181 ? -18.720 -1.109 -14.432 1.00 80.19 181 VAL A CA 1
ATOM 1409 C C . VAL A 1 181 ? -18.066 -1.827 -15.604 1.00 80.19 181 VAL A C 1
ATOM 1411 O O . VAL A 1 181 ? -16.848 -1.933 -15.714 1.00 80.19 181 VAL A O 1
ATOM 1414 N N . THR A 1 182 ? -18.909 -2.335 -16.492 1.00 71.19 182 THR A N 1
ATOM 1415 C CA . THR A 1 182 ? -18.490 -2.832 -17.802 1.00 71.19 182 THR A CA 1
ATOM 1416 C C . THR A 1 182 ? -18.875 -1.801 -18.852 1.00 71.19 182 THR A C 1
ATOM 1418 O O . THR A 1 182 ? -19.929 -1.172 -18.758 1.00 71.19 182 THR A O 1
ATOM 1421 N N . PHE A 1 183 ? -18.010 -1.591 -19.838 1.00 69.50 183 PHE A N 1
ATOM 1422 C CA . PHE A 1 183 ? -18.370 -0.854 -21.040 1.00 69.50 183 PHE A CA 1
ATOM 1423 C C . PHE A 1 183 ? -18.535 -1.854 -22.177 1.00 69.50 183 PHE A C 1
ATOM 1425 O O . PHE A 1 183 ? -17.734 -2.776 -22.338 1.00 69.50 183 PHE A O 1
ATOM 1432 N N . ASP A 1 184 ? -19.598 -1.678 -22.952 1.00 73.25 184 ASP A N 1
ATOM 1433 C CA . ASP A 1 184 ? -19.782 -2.418 -24.188 1.00 73.25 184 ASP A CA 1
ATOM 1434 C C . ASP A 1 184 ? -18.819 -1.839 -25.233 1.00 73.25 184 ASP A C 1
ATOM 1436 O O . ASP A 1 184 ? -18.939 -0.678 -25.637 1.00 73.25 184 ASP A O 1
ATOM 1440 N N . PHE A 1 185 ? -17.822 -2.631 -25.634 1.00 63.06 185 PHE A N 1
ATOM 1441 C CA . PHE A 1 185 ? -16.825 -2.221 -26.624 1.00 63.06 185 PHE A CA 1
ATOM 1442 C C . PHE A 1 185 ? -17.464 -1.820 -27.962 1.00 63.06 185 PHE A C 1
ATOM 1444 O O . PHE A 1 185 ? -16.921 -0.946 -28.645 1.00 63.06 185 PHE A O 1
ATOM 1451 N N . GLU A 1 186 ? -18.618 -2.393 -28.326 1.00 64.50 186 GLU A N 1
ATOM 1452 C CA . GLU A 1 186 ? -19.334 -2.011 -29.549 1.00 64.50 186 GLU A CA 1
ATOM 1453 C C . GLU A 1 186 ? -19.981 -0.625 -29.433 1.00 64.50 186 GLU A C 1
ATOM 1455 O O . GLU A 1 186 ? -20.073 0.096 -30.422 1.00 64.50 186 GLU A O 1
ATOM 1460 N N . GLN A 1 187 ? -20.371 -0.205 -28.228 1.00 58.81 187 GLN A N 1
ATOM 1461 C CA . GLN A 1 187 ? -20.964 1.118 -27.997 1.00 58.81 187 GLN A CA 1
ATOM 1462 C C . GLN A 1 187 ? -19.909 2.218 -27.818 1.00 58.81 187 GLN A C 1
ATOM 1464 O O . GLN A 1 187 ? -20.182 3.378 -28.117 1.00 58.81 187 GLN A O 1
ATOM 1469 N N . ALA A 1 188 ? -18.705 1.875 -27.351 1.00 55.69 188 ALA A N 1
ATOM 1470 C CA . ALA A 1 188 ? -17.621 2.832 -27.098 1.00 55.69 188 ALA A CA 1
ATOM 1471 C C . ALA A 1 188 ? -16.789 3.196 -28.345 1.00 55.69 188 ALA A C 1
ATOM 1473 O O . ALA A 1 188 ? -15.967 4.109 -28.286 1.00 55.69 188 ALA A O 1
ATOM 1474 N N . SER A 1 189 ? -16.972 2.477 -29.456 1.00 56.22 189 SER A N 1
ATOM 1475 C CA . SER A 1 189 ? -16.234 2.669 -30.714 1.00 56.22 189 SER A CA 1
ATOM 1476 C C . SER A 1 189 ? -17.046 3.366 -31.821 1.00 56.22 189 SER A C 1
ATOM 1478 O O . SER A 1 189 ? -16.575 3.440 -32.959 1.00 56.22 189 SER A O 1
ATOM 1480 N N . GLY A 1 190 ? -18.240 3.879 -31.485 1.00 45.56 190 GLY A N 1
ATOM 1481 C CA . GLY A 1 190 ? -19.126 4.652 -32.369 1.00 45.56 190 GLY A CA 1
ATOM 1482 C C . GLY A 1 190 ? -18.805 6.141 -32.448 1.00 45.56 190 GLY A C 1
ATOM 1483 O O . GLY A 1 190 ? -18.421 6.727 -31.412 1.00 45.56 190 GLY A O 1
#

pLDDT: mean 88.43, std 13.91, range [45.38, 98.81]

Radius of gyration: 19.22 Å; chains: 1; bounding box: 44×56×56 Å

InterPro domains:
  IPR004294 Carotenoid oxygenase [PF03055] (14-178)
  IPR004294 Carotenoid oxygenase [PTHR10543] (12-178)

Foldseek 3Di:
DDDDPVPDPCQLVDAQAFDKDFAADPVVRGTPDPIDTQDQFRWDQKEFDPVCVVHDDQWIKTFGAQDGDPDDVRDHDGDAGFKIWITRSVCSVQIDIDGHDPQKHKAHKEWAADVPFDLVPVLRVLNTKIWIWIARPVVLWIKIFIFRRRDGCRVVVDGPDIHTDPHRDPHDHDDYDDPPDDDDPVVVVD